Protein AF-A0AAW3FH20-F1 (afdb_monomer_lite)

Sequence (237 aa):
MANIYLQVQSYVAAYYRNRDDNNVLGVNDPVKFCSFSQEQFVLQSSLVPLSAQLQAHSRCYSASVWNTMLTGKSPITGNLLVKRDRHDWLTYSEVCTMMSTRYLPQKDNCDYLCIAIPDTVMIGNTQHRTTALFALDHTASFQLQRLLHDEFVRALLTWYQSDLEFCAEKGISRSRIEMLERFMLHYDIPVGPSKIERDSLRRLLNRWLSQSLSPSFARVSVNNTDITRLNGKEELT

Structure (mmCIF, N/CA/C/O backbone):
data_AF-A0AAW3FH20-F1
#
_entry.id   AF-A0AAW3FH20-F1
#
loop_
_atom_site.group_PDB
_atom_site.id
_atom_site.type_symbol
_atom_site.label_atom_id
_atom_site.label_alt_id
_atom_site.label_comp_id
_atom_site.label_asym_id
_atom_site.label_entity_id
_atom_site.label_seq_id
_atom_site.pdbx_PDB_ins_code
_atom_site.Cartn_x
_atom_site.Cartn_y
_atom_site.Cartn_z
_atom_site.occupancy
_atom_site.B_iso_or_equiv
_atom_site.auth_seq_id
_atom_site.auth_comp_id
_atom_site.auth_asym_id
_atom_site.auth_atom_id
_atom_site.pdbx_PDB_model_num
ATOM 1 N N . MET A 1 1 ? 0.300 -11.909 -14.565 1.00 61.88 1 MET A N 1
ATOM 2 C CA . MET A 1 1 ? -0.151 -10.509 -14.431 1.00 61.88 1 MET A CA 1
ATOM 3 C C . MET A 1 1 ? 1.031 -9.677 -13.980 1.00 61.88 1 MET A C 1
ATOM 5 O O . MET A 1 1 ? 1.844 -10.181 -13.211 1.00 61.88 1 MET A O 1
ATOM 9 N N . ALA A 1 2 ? 1.171 -8.467 -14.512 1.00 88.75 2 ALA A N 1
ATOM 10 C CA . ALA A 1 2 ? 2.155 -7.512 -14.017 1.00 88.75 2 ALA A CA 1
ATOM 11 C C . ALA A 1 2 ? 1.619 -6.833 -12.745 1.00 88.75 2 ALA A C 1
ATOM 13 O O . ALA A 1 2 ? 0.405 -6.773 -12.544 1.00 88.75 2 ALA A O 1
ATOM 14 N N . ASN A 1 3 ? 2.528 -6.326 -11.912 1.00 97.19 3 ASN A N 1
ATOM 15 C CA . ASN A 1 3 ? 2.201 -5.632 -10.669 1.00 97.19 3 ASN A CA 1
ATOM 16 C C . ASN A 1 3 ? 2.915 -4.277 -10.612 1.00 97.19 3 ASN A C 1
ATOM 18 O O . ASN A 1 3 ? 3.962 -4.085 -11.242 1.00 97.19 3 ASN A O 1
ATOM 22 N N . ILE A 1 4 ? 2.368 -3.378 -9.800 1.00 98.06 4 ILE A N 1
ATOM 23 C CA . ILE A 1 4 ? 3.036 -2.160 -9.339 1.00 98.06 4 ILE A CA 1
ATOM 24 C C . ILE A 1 4 ? 3.188 -2.195 -7.818 1.00 98.06 4 ILE A C 1
ATOM 26 O O . ILE A 1 4 ? 2.455 -2.897 -7.124 1.00 98.06 4 ILE A O 1
ATOM 30 N N . TYR A 1 5 ? 4.129 -1.411 -7.311 1.00 98.31 5 TYR A N 1
ATOM 31 C CA . TYR A 1 5 ? 4.460 -1.297 -5.898 1.00 98.31 5 TYR A CA 1
ATOM 32 C C . TYR A 1 5 ? 4.320 0.167 -5.503 1.00 98.31 5 TYR A C 1
ATOM 34 O O . TYR A 1 5 ? 5.157 1.005 -5.849 1.00 98.31 5 TYR A O 1
ATOM 42 N N . LEU A 1 6 ? 3.210 0.488 -4.845 1.00 98.31 6 LEU A N 1
ATOM 43 C CA . LEU A 1 6 ? 2.843 1.855 -4.491 1.00 98.31 6 LEU A CA 1
ATOM 44 C C . LEU A 1 6 ? 3.221 2.141 -3.040 1.00 98.31 6 LE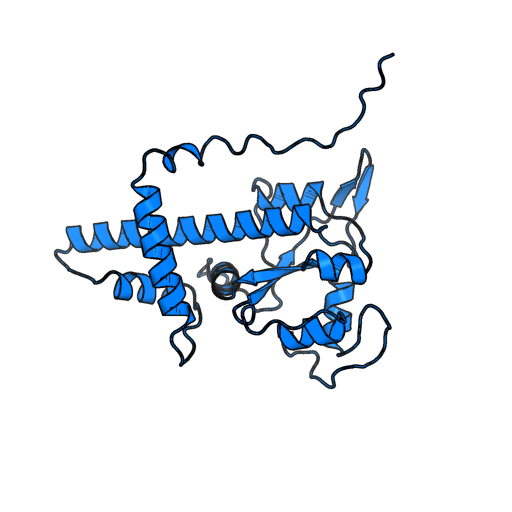U A C 1
ATOM 46 O O . LEU A 1 6 ? 2.789 1.416 -2.148 1.00 98.31 6 LEU A O 1
ATOM 50 N N . GLN A 1 7 ? 3.978 3.211 -2.794 1.00 97.31 7 GLN A N 1
ATOM 51 C CA . GLN A 1 7 ? 4.219 3.667 -1.426 1.00 97.31 7 GLN A CA 1
ATOM 52 C C . GLN A 1 7 ? 2.917 4.191 -0.807 1.00 97.31 7 GLN A C 1
ATOM 54 O O . GLN A 1 7 ? 2.284 5.080 -1.372 1.00 97.31 7 GLN A O 1
ATOM 59 N N . VAL A 1 8 ? 2.548 3.688 0.365 1.00 96.19 8 VAL A N 1
ATOM 60 C CA . VAL A 1 8 ? 1.397 4.126 1.172 1.00 96.19 8 VAL A CA 1
ATOM 61 C C . VAL A 1 8 ? 1.800 4.176 2.648 1.00 96.19 8 VAL A C 1
ATOM 63 O O . VAL A 1 8 ? 2.904 3.774 3.011 1.00 96.19 8 VAL A O 1
ATOM 66 N N . GLN A 1 9 ? 0.940 4.685 3.530 1.00 93.31 9 GLN A N 1
ATOM 67 C CA . GLN A 1 9 ? 1.182 4.571 4.971 1.00 93.31 9 GLN A CA 1
ATOM 68 C C . GLN A 1 9 ? 1.137 3.099 5.406 1.00 93.31 9 GLN A C 1
ATOM 70 O O . GLN A 1 9 ? 0.339 2.323 4.880 1.00 93.31 9 GLN A O 1
ATOM 75 N N . SER A 1 10 ? 1.965 2.726 6.383 1.00 92.88 10 SER A N 1
ATOM 76 C CA . SER A 1 10 ? 2.079 1.347 6.890 1.00 92.88 10 SER A CA 1
ATOM 77 C C . SER A 1 10 ? 0.727 0.745 7.287 1.00 92.88 10 SER A C 1
ATOM 79 O O . SER A 1 10 ? 0.388 -0.348 6.840 1.00 92.88 10 SER A O 1
ATOM 81 N N . TYR A 1 11 ? -0.098 1.490 8.027 1.00 93.69 11 TYR A N 1
ATOM 82 C CA . TYR A 1 11 ? -1.445 1.051 8.401 1.00 93.69 11 TYR A CA 1
ATOM 83 C C . TYR A 1 11 ? -2.397 0.859 7.212 1.00 93.69 11 TYR A C 1
ATOM 85 O O . TYR A 1 11 ? -3.272 -0.001 7.275 1.00 93.69 11 TYR A O 1
ATOM 93 N N . VAL A 1 12 ? -2.233 1.618 6.121 1.00 95.88 12 VAL A N 1
ATOM 94 C CA . VAL A 1 12 ? -3.025 1.421 4.896 1.00 95.88 12 VAL A CA 1
ATOM 95 C C . VAL A 1 12 ? -2.583 0.131 4.217 1.00 95.88 12 VAL A C 1
ATOM 97 O O . VAL A 1 12 ? -3.427 -0.675 3.842 1.00 95.88 12 VAL A O 1
ATOM 100 N N . ALA A 1 13 ? -1.272 -0.104 4.099 1.00 95.81 13 ALA A N 1
ATOM 101 C CA . ALA A 1 13 ? -0.759 -1.348 3.531 1.00 95.81 13 ALA A CA 1
ATOM 102 C C . ALA A 1 13 ? -1.236 -2.575 4.325 1.00 95.81 13 ALA A C 1
ATOM 104 O O . ALA A 1 13 ? -1.735 -3.523 3.726 1.00 95.81 13 ALA A O 1
ATOM 105 N N . ALA A 1 14 ? -1.136 -2.533 5.658 1.00 94.94 14 ALA A N 1
ATOM 106 C CA . ALA A 1 14 ? -1.614 -3.598 6.538 1.00 94.94 14 ALA A CA 1
ATOM 107 C C . ALA A 1 14 ? -3.124 -3.832 6.384 1.00 94.94 14 ALA A C 1
ATOM 109 O O . ALA A 1 14 ? -3.544 -4.962 6.152 1.00 94.94 14 ALA A O 1
ATOM 110 N N . TYR A 1 15 ? -3.931 -2.765 6.391 1.00 97.00 15 TYR A N 1
ATOM 111 C CA . TYR A 1 15 ? -5.369 -2.873 6.151 1.00 97.00 15 TYR A CA 1
ATOM 112 C C . TYR A 1 15 ? -5.682 -3.587 4.832 1.00 97.00 15 TYR A C 1
ATOM 114 O O . TYR A 1 15 ? -6.427 -4.558 4.827 1.00 97.00 15 TYR A O 1
ATOM 122 N N . TYR A 1 16 ? -5.082 -3.178 3.711 1.00 97.38 16 TYR A N 1
ATOM 123 C CA . TYR A 1 16 ? -5.372 -3.807 2.417 1.00 97.38 16 TYR A CA 1
ATOM 124 C C . TYR A 1 16 ? -4.906 -5.261 2.306 1.00 97.38 16 TYR A C 1
ATOM 126 O O . TYR A 1 16 ? -5.494 -6.012 1.527 1.00 97.38 16 TYR A O 1
ATOM 134 N N . ARG A 1 17 ? -3.880 -5.660 3.066 1.00 96.25 17 ARG A N 1
ATOM 135 C CA . ARG A 1 17 ? -3.423 -7.054 3.131 1.00 96.25 17 ARG A CA 1
ATOM 136 C C . ARG A 1 17 ? -4.357 -7.938 3.954 1.00 96.25 17 ARG A C 1
ATOM 138 O O . ARG A 1 17 ? -4.539 -9.098 3.605 1.00 96.25 17 ARG A O 1
ATOM 145 N N . ASN A 1 18 ? -4.973 -7.379 4.993 1.00 96.19 18 ASN A N 1
ATOM 146 C CA . ASN A 1 18 ? -5.775 -8.123 5.966 1.00 96.19 18 ASN A CA 1
ATOM 147 C C . ASN A 1 18 ? -7.282 -7.837 5.884 1.00 96.19 18 ASN A C 1
ATOM 149 O O . ASN A 1 18 ? -8.030 -8.296 6.735 1.00 96.19 18 ASN A O 1
ATOM 153 N N . ARG A 1 19 ? -7.758 -7.058 4.902 1.00 93.69 19 ARG A N 1
ATOM 154 C CA . ARG A 1 19 ? -9.176 -6.650 4.836 1.00 93.69 19 ARG A CA 1
ATOM 155 C C . ARG A 1 19 ? -10.162 -7.774 4.520 1.00 93.69 19 ARG A C 1
ATOM 157 O O . ARG A 1 19 ? -11.361 -7.578 4.688 1.00 93.69 19 ARG A O 1
ATOM 164 N N . ASP A 1 20 ? -9.676 -8.879 3.965 1.00 92.06 20 ASP A N 1
ATOM 165 C CA . ASP A 1 20 ? -10.473 -10.063 3.658 1.00 92.06 20 ASP A CA 1
ATOM 166 C C . ASP A 1 20 ? -10.013 -11.202 4.566 1.00 92.06 20 ASP A C 1
ATOM 168 O O . ASP A 1 20 ? -8.963 -11.803 4.331 1.00 92.06 20 ASP A O 1
ATOM 172 N N . ASP A 1 21 ? -10.812 -11.499 5.591 1.00 87.06 21 ASP A N 1
ATOM 173 C CA . ASP A 1 21 ? -10.528 -12.547 6.578 1.00 87.06 21 ASP A CA 1
ATOM 174 C C . ASP A 1 21 ? -10.317 -13.929 5.934 1.00 87.06 21 ASP A C 1
ATOM 176 O O . ASP A 1 21 ? -9.616 -14.777 6.486 1.00 87.06 21 ASP A O 1
ATOM 180 N N . ASN A 1 22 ? -10.904 -14.171 4.755 1.00 90.75 22 ASN A N 1
ATOM 181 C CA . ASN A 1 22 ? -10.779 -15.446 4.048 1.00 90.75 22 ASN A CA 1
ATOM 182 C C . ASN A 1 22 ? -9.566 -15.495 3.112 1.00 90.75 22 ASN A C 1
ATOM 184 O O . ASN A 1 22 ? -9.248 -16.557 2.575 1.00 90.75 22 ASN A O 1
ATOM 188 N N . ASN A 1 23 ? -8.914 -14.356 2.877 1.00 91.88 23 ASN A N 1
ATOM 189 C CA . ASN A 1 23 ? -7.834 -14.226 1.912 1.00 91.88 23 ASN A CA 1
ATOM 190 C C . ASN A 1 23 ? -6.833 -13.147 2.346 1.00 91.88 23 ASN A C 1
ATOM 192 O O . ASN A 1 23 ? -6.684 -12.105 1.701 1.00 91.88 23 ASN A O 1
ATOM 196 N N . VAL A 1 24 ? -6.133 -13.427 3.445 1.00 93.69 24 VAL A N 1
ATOM 197 C CA . VAL A 1 24 ? -5.015 -12.605 3.911 1.00 93.69 24 VAL A CA 1
ATOM 198 C C . VAL A 1 24 ? -3.879 -12.654 2.891 1.00 93.69 24 VAL A C 1
ATOM 200 O O . VAL A 1 24 ? -3.410 -13.726 2.506 1.00 93.69 24 VAL A O 1
ATOM 203 N N . LEU A 1 25 ? -3.429 -11.479 2.461 1.00 95.62 25 LEU A N 1
ATOM 204 C CA . LEU A 1 25 ? -2.385 -11.315 1.458 1.00 95.62 25 LEU A CA 1
ATOM 205 C C . LEU A 1 25 ? -1.014 -11.172 2.126 1.00 95.62 25 LEU A C 1
ATOM 207 O O . LEU A 1 25 ? -0.811 -10.324 2.997 1.00 95.62 25 LEU A O 1
ATOM 211 N N . GLY A 1 26 ? -0.032 -11.943 1.662 1.00 93.56 26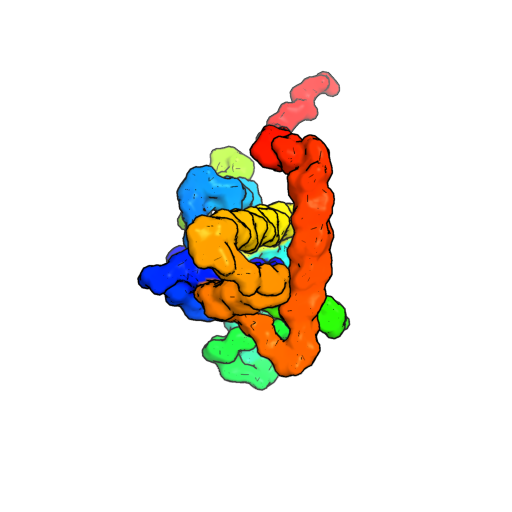 GLY A N 1
ATOM 212 C CA . GLY A 1 26 ? 1.368 -11.705 1.985 1.00 93.56 26 GLY A CA 1
ATOM 213 C C . GLY A 1 26 ? 1.889 -10.408 1.358 1.00 93.56 26 GLY A C 1
ATOM 214 O O . GLY A 1 26 ? 1.278 -9.812 0.473 1.00 93.56 26 GLY A O 1
ATOM 215 N N . VAL A 1 27 ? 3.084 -9.972 1.768 1.00 91.94 27 VAL A N 1
ATOM 216 C CA . VAL A 1 27 ? 3.696 -8.725 1.259 1.00 91.94 27 VAL A CA 1
ATOM 217 C C . VAL A 1 27 ? 3.900 -8.713 -0.263 1.00 91.94 27 VAL A C 1
ATOM 219 O O . VAL A 1 27 ? 3.839 -7.656 -0.886 1.00 91.94 27 VAL A O 1
ATOM 222 N N . ASN A 1 28 ? 4.093 -9.888 -0.870 1.00 92.12 28 ASN A N 1
ATOM 223 C CA . ASN A 1 28 ? 4.260 -10.053 -2.314 1.00 92.12 28 ASN A CA 1
ATOM 224 C C . ASN A 1 28 ? 2.937 -10.288 -3.060 1.00 92.12 28 ASN A C 1
ATOM 226 O O . ASN A 1 28 ? 2.914 -10.178 -4.291 1.00 92.12 28 ASN A O 1
ATOM 230 N N . ASP A 1 29 ? 1.857 -10.615 -2.349 1.00 95.38 29 ASP A N 1
ATOM 231 C CA . ASP A 1 29 ? 0.586 -10.960 -2.971 1.00 95.38 29 ASP A CA 1
ATOM 232 C C . ASP A 1 29 ? -0.132 -9.688 -3.433 1.00 95.38 29 ASP A C 1
ATOM 234 O O . ASP A 1 29 ? -0.263 -8.725 -2.672 1.00 95.38 29 ASP A O 1
ATOM 238 N N . PRO A 1 30 ? -0.572 -9.631 -4.701 1.00 96.50 30 PRO A N 1
ATOM 239 C CA . PRO A 1 30 ? -1.105 -8.402 -5.246 1.00 96.50 30 PRO A CA 1
ATOM 240 C C . PRO A 1 30 ? -2.545 -8.168 -4.793 1.00 96.50 30 PRO A C 1
ATOM 242 O O . PRO A 1 30 ? -3.428 -9.004 -5.006 1.00 96.50 30 PRO A O 1
ATOM 245 N N . VAL A 1 31 ? -2.808 -6.964 -4.292 1.00 96.69 31 VAL A N 1
ATOM 246 C CA . VAL A 1 31 ? -4.166 -6.451 -4.134 1.00 96.69 31 VAL A CA 1
ATOM 247 C C . VAL A 1 31 ? -4.804 -6.324 -5.511 1.00 96.69 31 VAL A C 1
ATOM 249 O O . VAL A 1 31 ? -4.239 -5.726 -6.430 1.00 96.69 31 VAL A O 1
ATOM 252 N N . LYS A 1 32 ? -6.002 -6.892 -5.646 1.00 95.31 32 LYS A N 1
ATOM 253 C CA . LYS A 1 32 ? -6.832 -6.792 -6.845 1.00 95.31 32 LYS A CA 1
ATOM 254 C C . LYS A 1 32 ? -8.034 -5.913 -6.544 1.00 95.31 32 LYS A C 1
ATOM 256 O O . LYS A 1 32 ? -8.725 -6.118 -5.544 1.00 95.31 32 LYS A O 1
ATOM 261 N N . PHE A 1 33 ? -8.284 -4.949 -7.417 1.00 94.75 33 PHE A N 1
ATOM 262 C CA . PHE A 1 33 ? -9.461 -4.098 -7.330 1.00 94.75 33 PHE A CA 1
ATOM 263 C C . PHE A 1 33 ? -10.589 -4.637 -8.206 1.00 94.75 33 PHE A C 1
ATOM 265 O O . PHE A 1 33 ? -10.362 -5.322 -9.205 1.00 94.75 33 PHE A O 1
ATOM 272 N N . CYS A 1 34 ? -11.822 -4.347 -7.796 1.00 92.44 34 CYS A N 1
ATOM 273 C CA . CYS A 1 34 ? -13.006 -4.680 -8.576 1.00 92.44 34 CYS A CA 1
ATOM 274 C C . CYS A 1 34 ? -12.988 -3.908 -9.900 1.00 92.44 34 CYS A C 1
ATOM 276 O O . CYS A 1 34 ? -12.629 -2.734 -9.927 1.00 92.44 34 CYS A O 1
ATOM 278 N N . SER A 1 35 ? -13.447 -4.533 -10.987 1.00 91.25 35 SER A N 1
ATOM 279 C CA . SER A 1 35 ? -13.468 -3.923 -12.322 1.00 91.25 35 SER A CA 1
ATOM 280 C C . SER A 1 35 ? -14.231 -2.593 -12.406 1.00 91.25 35 SER A C 1
ATOM 282 O O . SER A 1 35 ? -13.994 -1.815 -13.323 1.00 91.25 35 SER A O 1
ATOM 284 N N . PHE A 1 36 ? -15.131 -2.337 -11.454 1.00 91.62 36 PHE A N 1
ATOM 285 C CA . PHE A 1 36 ? -15.989 -1.153 -11.396 1.00 91.62 36 PHE A CA 1
ATOM 286 C C . PHE A 1 36 ? -15.570 -0.146 -10.313 1.00 91.62 36 PHE A C 1
ATOM 288 O O . PHE A 1 36 ? -16.320 0.784 -10.022 1.00 91.62 36 PHE A O 1
ATOM 295 N N . SER A 1 37 ? -14.409 -0.335 -9.679 1.00 93.75 37 SER A N 1
ATOM 296 C CA . SER A 1 37 ? -13.935 0.557 -8.621 1.00 93.75 37 SER A CA 1
ATOM 297 C C . SER A 1 37 ? -13.167 1.762 -9.177 1.00 93.75 37 SER A C 1
ATOM 299 O O . SER A 1 37 ? -12.669 1.750 -10.307 1.00 93.75 37 SER A O 1
ATOM 301 N N . GLN A 1 38 ? -13.055 2.824 -8.375 1.00 95.06 38 GLN A N 1
ATOM 302 C CA . GLN A 1 38 ? -12.317 4.029 -8.769 1.00 95.06 38 GLN A CA 1
ATOM 303 C C . GLN A 1 38 ? -10.815 3.751 -8.908 1.00 95.06 38 GLN A C 1
ATOM 305 O O . GLN A 1 38 ? -10.165 4.292 -9.797 1.00 95.06 38 GLN A O 1
ATOM 310 N N . GLU A 1 39 ? -10.269 2.866 -8.075 1.00 96.44 39 GLU A N 1
ATOM 311 C CA . GLU A 1 39 ? -8.881 2.412 -8.152 1.00 96.44 39 GLU A CA 1
ATOM 312 C C . GLU A 1 39 ? -8.615 1.730 -9.491 1.00 96.44 39 GLU A C 1
ATOM 314 O O . GLU A 1 39 ? -7.632 2.040 -10.163 1.00 96.44 39 GLU A O 1
ATOM 319 N N . GLN A 1 40 ? -9.524 0.848 -9.918 1.00 94.69 40 GLN A N 1
ATOM 320 C CA . GLN A 1 40 ? -9.404 0.186 -11.207 1.00 94.69 40 GLN A CA 1
ATOM 321 C C . GLN A 1 40 ? -9.472 1.181 -12.366 1.00 94.69 40 GLN A C 1
ATOM 323 O O . GLN A 1 40 ? -8.712 1.040 -13.325 1.00 94.69 40 GLN A O 1
ATOM 328 N N . PHE A 1 41 ? -10.343 2.188 -12.279 1.00 93.19 41 PHE A N 1
ATOM 329 C CA . PHE A 1 41 ? -10.413 3.242 -13.285 1.00 93.19 41 PHE A CA 1
ATOM 330 C C . PHE A 1 41 ? -9.068 3.974 -13.421 1.00 93.19 41 PHE A C 1
ATOM 332 O O . PHE A 1 41 ? -8.551 4.075 -14.532 1.00 93.19 41 PHE A O 1
ATOM 339 N N . VAL A 1 42 ? -8.456 4.390 -12.302 1.00 95.19 42 VAL A N 1
ATOM 340 C CA . VAL A 1 42 ? -7.125 5.031 -12.297 1.00 95.19 42 VAL A CA 1
ATOM 341 C C . VAL A 1 42 ? -6.070 4.121 -12.933 1.00 95.19 42 VAL A C 1
ATOM 343 O O . VAL A 1 42 ? -5.278 4.568 -13.763 1.00 95.19 42 VAL A O 1
ATOM 346 N N . LEU A 1 43 ? -6.070 2.828 -12.594 1.00 95.38 43 LEU A N 1
ATOM 347 C CA . LEU A 1 43 ? -5.143 1.866 -13.193 1.00 95.38 43 LEU A CA 1
ATOM 348 C C . LEU A 1 43 ? -5.350 1.737 -14.710 1.00 95.38 43 LEU A C 1
ATOM 350 O O . LEU A 1 43 ? -4.381 1.700 -15.463 1.00 95.38 43 LEU A O 1
ATOM 354 N N . GLN A 1 44 ? -6.593 1.692 -15.184 1.00 92.31 44 GLN A N 1
ATOM 355 C CA . GLN A 1 44 ? -6.886 1.543 -16.611 1.00 92.31 44 GLN A CA 1
ATOM 356 C C . GLN A 1 44 ? -6.521 2.773 -17.448 1.00 92.31 44 GLN A C 1
ATOM 358 O O . GLN A 1 44 ? -6.155 2.609 -18.614 1.00 92.31 44 GLN A O 1
ATOM 363 N N . SER A 1 45 ? -6.627 3.977 -16.878 1.00 90.19 45 SER A N 1
ATOM 364 C CA . SER A 1 45 ? -6.430 5.236 -17.605 1.00 90.19 45 SER A CA 1
ATOM 365 C C . SER A 1 45 ? -5.016 5.805 -17.537 1.00 90.19 45 SER A C 1
ATOM 367 O O . SER A 1 45 ? -4.688 6.685 -18.329 1.00 90.19 45 SER A O 1
ATOM 369 N N . SER A 1 46 ? -4.199 5.378 -16.571 1.00 92.75 46 SER A N 1
ATOM 370 C CA . SER A 1 46 ? -2.996 6.141 -16.197 1.00 92.75 46 SER A CA 1
ATOM 371 C C . SER A 1 46 ? -1.709 5.325 -16.100 1.00 92.75 46 SER A C 1
ATOM 373 O O . SER A 1 46 ? -0.659 5.871 -15.763 1.00 92.75 46 SER A O 1
ATOM 375 N N . LEU A 1 47 ? -1.755 4.025 -16.399 1.00 95.50 47 LEU A N 1
ATOM 376 C CA . LEU A 1 47 ? -0.548 3.205 -16.465 1.00 95.50 47 LEU A CA 1
ATOM 377 C C . LEU A 1 47 ? 0.211 3.452 -17.766 1.00 95.50 47 LEU A C 1
ATOM 379 O O . LEU A 1 47 ? -0.312 3.254 -18.863 1.00 95.50 47 LEU A O 1
ATOM 383 N N . VAL A 1 48 ? 1.489 3.788 -17.628 1.00 94.94 48 VAL A N 1
ATOM 384 C CA . VAL A 1 48 ? 2.402 4.012 -18.750 1.00 94.94 48 VAL A CA 1
ATOM 385 C C . VAL A 1 48 ? 3.782 3.418 -18.442 1.00 94.94 48 VAL A C 1
ATOM 387 O O . VAL A 1 48 ? 4.148 3.267 -17.272 1.00 94.94 48 VAL A O 1
ATOM 390 N N . PRO A 1 49 ? 4.583 3.052 -19.456 1.00 94.44 49 PRO A N 1
ATOM 391 C CA . PRO A 1 49 ? 5.989 2.724 -19.246 1.00 94.44 49 PRO A CA 1
ATOM 392 C C . PRO A 1 49 ? 6.748 3.959 -18.745 1.00 94.44 49 PRO A C 1
ATOM 394 O O . PRO A 1 49 ? 6.740 4.998 -19.402 1.00 94.44 49 PRO A O 1
ATOM 397 N N . LEU A 1 50 ? 7.426 3.846 -17.601 1.00 93.38 50 LEU A N 1
ATOM 398 C CA . LEU A 1 50 ? 8.185 4.950 -17.001 1.00 93.38 50 LEU A CA 1
ATOM 399 C C . LEU A 1 50 ? 9.648 4.571 -16.786 1.00 93.38 50 LEU A C 1
ATOM 401 O O . LEU A 1 50 ? 9.960 3.428 -16.455 1.00 93.38 50 LEU A O 1
ATOM 405 N N . SER A 1 51 ? 10.549 5.549 -16.888 1.00 94.75 51 SER A N 1
ATOM 406 C CA . SER A 1 51 ? 11.935 5.372 -16.448 1.00 94.75 51 SER A CA 1
ATOM 407 C C . SER A 1 51 ? 12.016 5.239 -14.924 1.00 94.75 51 SER A C 1
ATOM 409 O O . SER A 1 51 ? 11.149 5.727 -14.195 1.00 94.75 51 SER A O 1
ATOM 411 N N . ALA A 1 52 ? 13.085 4.617 -14.420 1.00 94.06 52 ALA A N 1
ATOM 412 C CA . ALA A 1 52 ? 13.306 4.472 -12.981 1.00 94.06 52 ALA A CA 1
ATOM 413 C C . ALA A 1 52 ? 13.301 5.830 -12.250 1.00 94.06 52 ALA A C 1
ATOM 415 O O . ALA A 1 52 ? 12.738 5.951 -11.166 1.00 94.06 52 ALA A O 1
ATOM 416 N N . GLN A 1 53 ? 13.862 6.877 -12.859 1.00 93.44 53 GLN A N 1
ATOM 417 C CA . GLN A 1 53 ? 13.901 8.224 -12.286 1.00 93.44 53 GLN A CA 1
ATOM 418 C C . GLN A 1 53 ? 12.495 8.812 -12.103 1.00 93.44 53 GLN A C 1
ATOM 420 O O . GLN A 1 53 ? 12.203 9.393 -11.058 1.00 93.44 53 GLN A O 1
ATOM 425 N N . LEU A 1 54 ? 11.607 8.633 -13.087 1.00 94.31 54 LEU A N 1
ATOM 426 C CA . LEU A 1 54 ? 10.221 9.100 -12.988 1.00 94.31 54 LEU A CA 1
ATOM 427 C C . LEU A 1 54 ? 9.431 8.297 -11.946 1.00 94.31 54 LEU A C 1
ATOM 429 O O . LEU A 1 54 ? 8.670 8.882 -11.178 1.00 94.31 54 LEU A O 1
ATOM 433 N N . GLN A 1 55 ? 9.674 6.986 -11.855 1.00 96.00 55 GLN A N 1
ATOM 434 C CA . GLN A 1 55 ? 9.069 6.122 -10.832 1.00 96.00 55 GLN A CA 1
ATOM 435 C C . GLN A 1 55 ? 9.497 6.515 -9.406 1.00 96.00 55 GLN A C 1
ATOM 437 O O . GLN A 1 55 ? 8.686 6.491 -8.481 1.00 96.00 55 GLN A O 1
ATOM 442 N N . ALA A 1 56 ? 10.750 6.952 -9.216 1.00 92.88 56 ALA A N 1
ATOM 443 C CA . ALA A 1 56 ? 11.220 7.486 -7.933 1.00 92.88 56 ALA A CA 1
ATOM 444 C C . ALA A 1 56 ? 10.423 8.724 -7.497 1.00 92.88 56 ALA A C 1
ATOM 446 O O . ALA A 1 56 ? 10.102 8.886 -6.319 1.00 92.88 56 ALA A O 1
ATOM 447 N N . HIS A 1 57 ? 10.092 9.594 -8.455 1.00 90.44 57 HIS A N 1
ATOM 448 C CA . HIS A 1 57 ? 9.295 10.784 -8.192 1.00 90.44 57 HIS A CA 1
ATOM 449 C C . HIS A 1 57 ? 7.837 10.426 -7.880 1.00 90.44 57 HIS A C 1
ATOM 451 O O . HIS A 1 57 ? 7.284 10.944 -6.911 1.00 90.44 57 HIS A O 1
ATOM 457 N N . SER A 1 58 ? 7.236 9.502 -8.640 1.00 90.06 58 SER A N 1
ATOM 458 C CA . SER A 1 58 ? 5.850 9.067 -8.427 1.00 90.06 58 SER A CA 1
ATOM 459 C C . SER A 1 58 ? 5.661 8.165 -7.207 1.00 90.06 58 SER A C 1
ATOM 461 O O . SER A 1 58 ? 4.527 7.979 -6.764 1.00 90.06 58 SER A O 1
ATOM 463 N N . ARG A 1 59 ? 6.745 7.615 -6.640 1.00 94.81 59 ARG A N 1
ATOM 464 C CA . ARG A 1 59 ? 6.717 6.630 -5.539 1.00 94.81 59 ARG A CA 1
ATOM 465 C C . ARG A 1 59 ? 5.851 5.411 -5.872 1.00 94.81 59 ARG A C 1
ATOM 467 O O . ARG A 1 59 ? 5.237 4.802 -4.992 1.00 94.81 59 ARG A O 1
ATOM 474 N N . CYS A 1 60 ? 5.795 5.087 -7.157 1.00 97.69 60 CYS A N 1
ATOM 475 C CA . CYS A 1 60 ? 5.100 3.944 -7.709 1.00 97.69 60 CYS A CA 1
ATOM 476 C C . CYS A 1 60 ? 6.069 3.217 -8.633 1.00 97.69 60 CYS A C 1
ATOM 478 O O . CYS A 1 60 ? 6.503 3.760 -9.650 1.00 97.69 60 CYS A O 1
ATOM 480 N N . TYR A 1 61 ? 6.424 1.993 -8.260 1.00 98.06 61 TYR A N 1
ATOM 481 C CA . TYR A 1 61 ? 7.431 1.216 -8.964 1.00 98.06 61 TYR A CA 1
ATOM 482 C C . TYR A 1 61 ? 6.778 0.097 -9.760 1.00 98.06 61 TYR A C 1
ATOM 484 O O . TYR A 1 61 ? 5.934 -0.638 -9.262 1.00 98.06 61 TYR A O 1
ATOM 492 N N . SER A 1 62 ? 7.203 -0.053 -11.002 1.00 98.00 62 SER A N 1
ATOM 493 C CA . SER A 1 62 ? 6.898 -1.211 -11.836 1.00 98.00 62 SER A CA 1
ATOM 494 C C . SER A 1 62 ? 7.551 -2.479 -11.272 1.00 98.00 62 SER A C 1
ATOM 496 O O . SER A 1 62 ? 8.588 -2.409 -10.602 1.00 98.00 62 SER A O 1
ATOM 498 N N . ALA A 1 63 ? 7.006 -3.654 -11.592 1.00 97.12 63 ALA A N 1
ATOM 499 C CA . ALA A 1 63 ? 7.597 -4.929 -11.181 1.00 97.12 63 ALA A CA 1
ATOM 500 C C . ALA A 1 63 ? 9.056 -5.108 -11.621 1.00 97.12 63 ALA A C 1
ATOM 502 O O . ALA A 1 63 ? 9.857 -5.660 -10.873 1.00 97.12 63 ALA A O 1
ATOM 503 N N . SER A 1 64 ? 9.440 -4.601 -12.794 1.00 96.69 64 SER A N 1
ATOM 504 C CA . SER A 1 64 ? 10.833 -4.653 -13.244 1.00 96.69 64 SER A CA 1
ATOM 505 C C . SER A 1 64 ? 11.766 -3.854 -12.327 1.00 96.69 64 SER A C 1
ATOM 507 O O . SER A 1 64 ? 12.842 -4.330 -11.956 1.00 96.69 64 SER A O 1
ATOM 509 N N . VAL A 1 65 ? 11.359 -2.640 -11.945 1.00 97.25 65 VAL A N 1
ATOM 510 C CA . VAL A 1 65 ? 12.146 -1.760 -11.068 1.00 97.25 65 VAL A CA 1
ATOM 511 C C . VAL A 1 65 ? 12.207 -2.335 -9.656 1.00 97.25 65 VAL A C 1
ATOM 513 O O . VAL A 1 65 ? 13.291 -2.421 -9.081 1.00 97.25 65 VAL A O 1
ATOM 516 N N . TRP A 1 66 ? 11.077 -2.818 -9.138 1.00 97.50 66 TRP A N 1
ATOM 517 C CA . TRP A 1 66 ? 11.006 -3.458 -7.828 1.00 97.50 66 TRP A CA 1
ATOM 518 C C . TRP A 1 66 ? 11.897 -4.699 -7.729 1.00 97.50 66 TRP A C 1
ATOM 520 O O . TRP A 1 66 ? 12.727 -4.797 -6.830 1.00 97.50 66 TRP A O 1
ATOM 530 N N . ASN A 1 67 ? 11.815 -5.604 -8.707 1.00 96.25 67 ASN A N 1
ATOM 531 C CA . ASN A 1 67 ? 12.644 -6.809 -8.738 1.00 96.25 67 ASN A CA 1
ATOM 532 C C . ASN A 1 67 ? 14.139 -6.491 -8.862 1.00 96.25 67 ASN A C 1
ATOM 534 O O . ASN A 1 67 ? 14.968 -7.195 -8.290 1.00 96.25 67 ASN A O 1
ATOM 538 N N . THR A 1 68 ? 14.499 -5.411 -9.562 1.00 97.00 68 THR A N 1
ATOM 539 C CA . THR A 1 68 ? 15.891 -4.938 -9.595 1.00 97.00 68 THR A CA 1
ATOM 540 C C . THR A 1 68 ? 16.352 -4.510 -8.201 1.00 97.00 68 THR A C 1
ATOM 542 O O . THR A 1 68 ? 17.419 -4.934 -7.750 1.00 97.00 68 THR A O 1
ATOM 545 N N . MET A 1 69 ? 15.523 -3.745 -7.485 1.00 97.38 69 MET A N 1
ATOM 546 C CA . MET A 1 69 ? 15.809 -3.318 -6.114 1.00 97.38 69 MET A CA 1
ATOM 547 C C . MET A 1 69 ? 15.881 -4.488 -5.125 1.00 97.38 69 MET A C 1
ATOM 549 O O . MET A 1 69 ? 16.745 -4.488 -4.254 1.00 97.38 69 MET A O 1
ATOM 553 N N . LEU A 1 70 ? 15.062 -5.534 -5.280 1.00 96.31 70 LEU A N 1
ATOM 554 C CA . LEU A 1 70 ? 15.157 -6.741 -4.444 1.00 96.31 70 LEU A CA 1
ATOM 555 C C . LEU A 1 70 ? 16.532 -7.420 -4.547 1.00 96.31 70 LEU A C 1
ATOM 557 O O . LEU A 1 70 ? 16.998 -8.025 -3.590 1.00 96.31 70 LEU A O 1
ATOM 561 N N . THR A 1 71 ? 17.242 -7.263 -5.669 1.00 96.19 71 THR A N 1
ATOM 562 C CA . THR A 1 71 ? 18.629 -7.752 -5.807 1.00 96.19 71 THR A CA 1
ATOM 563 C C . THR A 1 71 ? 19.687 -6.816 -5.211 1.00 96.19 71 THR A C 1
ATOM 565 O O . THR A 1 71 ? 20.881 -7.082 -5.343 1.00 96.19 71 THR A O 1
ATOM 568 N N . GLY A 1 72 ? 19.269 -5.712 -4.584 1.00 96.50 72 GLY A N 1
ATOM 569 C CA . GLY A 1 72 ? 20.154 -4.706 -3.999 1.00 96.50 72 GLY A CA 1
ATOM 570 C C . GLY A 1 72 ? 20.764 -3.730 -5.007 1.00 96.50 72 GLY A C 1
ATOM 571 O O . GLY A 1 72 ? 21.704 -2.999 -4.677 1.00 96.50 72 GLY A O 1
ATOM 572 N N . LYS A 1 73 ? 20.275 -3.733 -6.253 1.00 97.31 73 LYS A N 1
ATOM 573 C CA . LYS A 1 73 ? 20.799 -2.911 -7.347 1.00 97.31 73 LYS A CA 1
ATOM 574 C C . LYS A 1 73 ? 20.003 -1.625 -7.519 1.00 97.31 73 LYS A C 1
ATOM 576 O O . LYS A 1 73 ? 18.785 -1.612 -7.364 1.00 97.31 73 LYS A O 1
ATOM 581 N N . SER A 1 74 ? 20.684 -0.560 -7.934 1.00 96.69 74 SER A N 1
ATOM 582 C CA . SER A 1 74 ? 20.023 0.653 -8.407 1.00 96.69 74 SER A CA 1
ATOM 583 C C . SER A 1 74 ? 19.339 0.397 -9.752 1.00 96.69 74 SER A C 1
ATOM 585 O O . SER A 1 74 ? 20.023 0.043 -10.713 1.00 96.69 74 SER A O 1
ATOM 587 N N . PRO A 1 75 ? 18.031 0.655 -9.887 1.00 95.81 75 PRO A N 1
ATOM 588 C CA . PRO A 1 75 ? 17.346 0.576 -11.178 1.00 95.81 75 PRO A CA 1
ATOM 589 C C . PRO A 1 75 ? 17.755 1.689 -12.156 1.00 95.81 75 PRO A C 1
ATOM 591 O O . PRO A 1 75 ? 17.422 1.621 -13.334 1.00 95.81 75 PRO A O 1
ATOM 594 N N . ILE A 1 76 ? 18.458 2.719 -11.671 1.00 94.38 76 ILE A N 1
ATOM 595 C CA . ILE A 1 76 ? 18.929 3.858 -12.470 1.00 94.38 76 ILE A CA 1
ATOM 596 C C . ILE A 1 76 ? 20.300 3.568 -13.086 1.00 94.38 76 ILE A C 1
ATOM 598 O O . ILE A 1 76 ? 20.507 3.823 -14.268 1.00 94.38 76 ILE A O 1
ATOM 602 N N . THR A 1 77 ? 21.240 3.058 -12.284 1.00 93.56 77 THR A N 1
ATOM 603 C CA . THR A 1 77 ? 22.632 2.836 -12.721 1.00 93.56 77 THR A CA 1
ATOM 604 C C . THR A 1 77 ? 22.964 1.371 -12.994 1.00 93.56 77 THR A C 1
ATOM 606 O O . THR A 1 77 ? 23.976 1.088 -13.622 1.00 93.56 77 THR A O 1
ATOM 609 N N . GLY A 1 78 ? 22.153 0.427 -12.508 1.00 92.75 78 GLY A N 1
ATOM 610 C CA . GLY A 1 78 ? 22.422 -1.015 -12.558 1.00 92.75 78 GLY A CA 1
ATOM 611 C C . GLY A 1 78 ? 23.430 -1.513 -11.513 1.00 92.75 78 GLY A C 1
ATOM 612 O O . GLY A 1 78 ? 23.602 -2.724 -11.357 1.00 92.75 78 GLY A O 1
ATOM 613 N N . ASN A 1 79 ? 24.071 -0.605 -10.770 1.00 95.19 79 ASN A N 1
ATOM 614 C CA . ASN A 1 79 ? 25.105 -0.940 -9.795 1.00 95.19 79 ASN A CA 1
ATOM 615 C C . ASN A 1 79 ? 24.517 -1.598 -8.545 1.00 95.19 79 ASN A C 1
ATOM 617 O O . ASN A 1 79 ? 23.451 -1.204 -8.071 1.00 95.19 79 ASN A O 1
ATOM 621 N N . LEU A 1 80 ? 25.243 -2.564 -7.979 1.00 95.62 80 LEU A N 1
ATOM 622 C CA . LEU A 1 80 ? 24.927 -3.137 -6.672 1.00 95.62 80 LEU A CA 1
ATOM 623 C C . LEU A 1 80 ? 25.259 -2.111 -5.579 1.00 95.62 80 LEU A C 1
ATOM 625 O O . LEU A 1 80 ? 26.411 -1.701 -5.459 1.00 95.62 80 LEU A O 1
ATOM 629 N N . LEU A 1 81 ? 24.256 -1.699 -4.802 1.00 95.25 81 LEU A N 1
ATOM 630 C CA . LEU A 1 81 ? 24.396 -0.690 -3.745 1.00 95.25 81 LEU A CA 1
ATOM 631 C C . LEU A 1 81 ? 24.218 -1.272 -2.342 1.00 95.25 81 LEU A C 1
ATOM 633 O O . LEU A 1 81 ? 24.849 -0.801 -1.401 1.00 95.25 81 LEU A O 1
ATOM 637 N N . VAL A 1 82 ? 23.371 -2.292 -2.198 1.00 92.50 82 VAL A N 1
ATOM 638 C CA . VAL A 1 82 ? 23.057 -2.919 -0.909 1.00 92.50 82 VAL A CA 1
ATOM 639 C C . VAL A 1 82 ? 23.198 -4.429 -1.053 1.00 92.50 82 VAL A C 1
ATOM 641 O O . VAL A 1 82 ? 22.639 -5.021 -1.970 1.00 92.50 82 VAL A O 1
ATOM 644 N N . LYS A 1 83 ? 23.933 -5.083 -0.151 1.00 92.88 83 LYS A N 1
ATOM 645 C CA . LYS A 1 83 ? 23.929 -6.548 -0.064 1.00 92.88 83 LYS A CA 1
ATOM 646 C C . LYS A 1 83 ? 22.740 -6.967 0.799 1.00 92.88 83 LYS A C 1
ATOM 648 O O . LYS A 1 83 ? 22.720 -6.642 1.980 1.00 92.88 83 LYS A O 1
ATOM 653 N N . ARG A 1 84 ? 21.776 -7.675 0.213 1.00 93.75 84 ARG A N 1
ATOM 654 C CA . ARG A 1 84 ? 20.534 -8.092 0.880 1.00 93.75 84 ARG A CA 1
ATOM 655 C C . ARG A 1 84 ? 20.082 -9.476 0.427 1.00 93.75 84 ARG A C 1
ATOM 657 O O . ARG A 1 84 ? 20.521 -9.942 -0.627 1.00 93.75 84 ARG A O 1
ATOM 664 N N . ASP A 1 85 ? 19.192 -10.097 1.195 1.00 92.44 85 ASP A N 1
ATOM 665 C CA . ASP A 1 85 ? 18.388 -11.201 0.681 1.00 92.44 85 ASP A CA 1
ATOM 666 C C . ASP A 1 85 ? 17.310 -10.640 -0.264 1.00 92.44 85 ASP A C 1
ATOM 668 O O . ASP A 1 85 ? 16.694 -9.601 -0.008 1.00 92.44 85 ASP A O 1
ATOM 672 N N . ARG A 1 86 ? 17.101 -11.327 -1.387 1.00 90.62 86 ARG A N 1
ATOM 673 C CA . ARG A 1 86 ? 16.081 -10.980 -2.383 1.00 90.62 86 ARG A CA 1
ATOM 674 C C . ARG A 1 86 ? 14.666 -11.346 -1.944 1.00 90.62 86 ARG A C 1
ATOM 676 O O . ARG A 1 86 ? 13.717 -10.917 -2.592 1.00 90.62 86 ARG A O 1
ATOM 683 N N . HIS A 1 87 ? 14.536 -12.188 -0.920 1.00 91.69 87 HIS A N 1
ATOM 684 C CA . HIS A 1 87 ? 13.244 -12.593 -0.368 1.00 91.69 87 HIS A CA 1
ATOM 685 C C . HIS A 1 87 ? 12.761 -11.626 0.722 1.00 91.69 87 HIS A C 1
ATOM 687 O O . HIS A 1 87 ? 11.565 -11.592 1.010 1.00 91.69 87 HIS A O 1
ATOM 693 N N . ASP A 1 88 ? 13.662 -10.805 1.272 1.00 93.25 88 ASP A N 1
ATOM 694 C CA . ASP A 1 88 ? 13.312 -9.768 2.236 1.00 93.25 88 ASP A CA 1
ATOM 695 C C . ASP A 1 88 ? 12.589 -8.613 1.548 1.00 93.25 88 ASP A C 1
ATOM 697 O O . ASP A 1 88 ? 12.998 -8.143 0.480 1.00 93.25 88 ASP A O 1
ATOM 701 N N . TRP A 1 89 ? 11.549 -8.097 2.201 1.00 94.75 89 TRP A N 1
ATOM 702 C CA . TRP A 1 89 ? 10.803 -6.941 1.716 1.00 94.75 89 TRP A CA 1
ATOM 703 C C . TRP A 1 89 ? 11.650 -5.660 1.739 1.00 94.75 89 TRP A C 1
ATOM 705 O O . TRP A 1 89 ? 12.519 -5.485 2.597 1.00 94.75 89 TRP A O 1
ATOM 715 N N . LEU A 1 90 ? 11.434 -4.758 0.778 1.00 95.19 90 LEU A N 1
ATOM 716 C CA . LEU A 1 90 ? 12.188 -3.504 0.707 1.00 95.19 90 LEU A CA 1
ATOM 717 C C . LEU A 1 90 ? 11.702 -2.522 1.775 1.00 95.19 90 LEU A C 1
ATOM 719 O O . LEU A 1 90 ? 10.521 -2.181 1.827 1.00 95.19 90 LEU A O 1
ATOM 723 N N . THR A 1 91 ? 12.627 -1.991 2.569 1.00 93.88 91 THR A N 1
ATOM 724 C CA . THR A 1 91 ? 12.335 -0.892 3.497 1.00 93.88 91 THR A CA 1
ATOM 725 C C . THR A 1 91 ? 12.397 0.468 2.796 1.00 93.88 91 THR A C 1
ATOM 727 O O . THR A 1 91 ? 12.990 0.626 1.724 1.00 93.88 91 THR A O 1
ATOM 730 N N . TYR A 1 92 ? 11.800 1.499 3.404 1.00 94.06 92 TYR A N 1
ATOM 731 C CA . TYR A 1 92 ? 11.836 2.859 2.859 1.00 94.06 92 TYR A CA 1
ATOM 732 C C . TYR A 1 92 ? 13.264 3.396 2.674 1.00 94.06 92 TYR A C 1
ATOM 734 O O . TYR A 1 92 ? 13.570 3.975 1.631 1.00 94.06 92 TYR A O 1
ATOM 742 N N . SER A 1 93 ? 14.148 3.166 3.649 1.00 94.31 93 SER A N 1
ATOM 743 C CA . SER A 1 93 ? 15.547 3.598 3.580 1.00 94.31 93 SER A CA 1
ATOM 744 C C . SER A 1 93 ? 16.287 2.943 2.413 1.00 94.31 93 SER A C 1
ATOM 746 O O . SER A 1 93 ? 16.960 3.635 1.651 1.00 94.31 93 SER A O 1
ATOM 748 N N . GLU A 1 94 ? 16.098 1.639 2.210 1.00 95.25 94 GLU A N 1
ATOM 749 C CA . GLU A 1 94 ? 16.720 0.890 1.116 1.00 95.25 94 GLU A CA 1
ATOM 750 C C . GLU A 1 94 ? 16.237 1.362 -0.255 1.00 95.25 94 GLU A C 1
ATOM 752 O O . GLU A 1 94 ? 17.051 1.556 -1.161 1.00 95.25 94 GLU A O 1
ATOM 757 N N . VAL A 1 95 ? 14.932 1.610 -0.408 1.00 96.25 95 VAL A N 1
ATOM 758 C CA . VAL A 1 95 ? 14.386 2.189 -1.644 1.00 96.25 95 VAL A CA 1
ATOM 759 C C . VAL A 1 95 ? 14.976 3.576 -1.891 1.00 96.25 95 VAL A C 1
ATOM 761 O O . VAL A 1 95 ? 15.387 3.868 -3.016 1.00 96.25 95 VAL A O 1
ATOM 764 N N . CYS A 1 96 ? 15.095 4.421 -0.860 1.00 95.19 96 CYS A N 1
ATOM 765 C CA . CYS A 1 96 ? 15.743 5.723 -1.000 1.00 95.19 96 CYS A CA 1
ATOM 766 C C . CYS A 1 96 ? 17.186 5.598 -1.499 1.00 95.19 96 CYS A C 1
ATOM 768 O O . CYS A 1 96 ? 17.555 6.275 -2.461 1.00 95.19 96 CYS A O 1
ATOM 770 N N . THR A 1 97 ? 17.972 4.692 -0.913 1.00 95.50 97 THR A N 1
ATOM 771 C CA . THR A 1 97 ? 19.346 4.413 -1.346 1.00 95.50 97 THR A CA 1
ATOM 772 C C . THR A 1 97 ? 19.396 3.951 -2.804 1.00 95.50 97 THR A C 1
ATOM 774 O O . THR A 1 97 ? 20.147 4.512 -3.602 1.00 95.50 97 THR A O 1
ATOM 777 N N . MET A 1 98 ? 18.573 2.972 -3.191 1.00 95.94 98 MET A N 1
ATOM 778 C CA . MET A 1 98 ? 18.623 2.376 -4.533 1.00 95.94 98 MET A CA 1
ATOM 779 C C . MET A 1 98 ? 18.118 3.301 -5.641 1.00 95.94 98 MET A C 1
ATOM 781 O O . MET A 1 98 ? 18.660 3.295 -6.751 1.00 95.94 98 MET A O 1
ATOM 785 N N . MET A 1 99 ? 17.136 4.144 -5.324 1.00 95.38 99 MET A N 1
ATOM 786 C CA . MET A 1 99 ? 16.609 5.161 -6.234 1.00 95.38 99 MET A CA 1
ATOM 787 C C . MET A 1 99 ? 17.399 6.475 -6.186 1.00 95.38 99 MET A C 1
ATOM 789 O O . MET A 1 99 ? 17.039 7.418 -6.884 1.00 95.38 99 MET A O 1
ATOM 793 N N . SER A 1 100 ? 18.462 6.555 -5.372 1.00 92.62 100 SER A N 1
ATOM 794 C CA . SER A 1 100 ? 19.249 7.781 -5.161 1.00 92.62 100 SER A CA 1
ATOM 795 C C . SER A 1 100 ? 18.382 8.983 -4.759 1.00 92.62 100 SER A C 1
ATOM 797 O O . SER A 1 100 ? 18.605 10.111 -5.194 1.00 92.62 100 SER A O 1
ATOM 799 N N . THR A 1 101 ? 17.370 8.737 -3.922 1.00 92.44 101 THR A N 1
ATOM 800 C CA . THR A 1 101 ? 16.498 9.778 -3.368 1.00 92.44 101 THR A CA 1
ATOM 801 C C . THR A 1 101 ? 16.849 10.072 -1.916 1.00 92.44 101 THR A C 1
ATOM 803 O O . THR A 1 101 ? 17.431 9.257 -1.199 1.00 92.44 101 THR A O 1
ATOM 806 N N . ARG A 1 102 ? 16.500 11.278 -1.460 1.00 92.19 102 ARG A N 1
ATOM 807 C CA . ARG A 1 102 ? 16.761 11.702 -0.085 1.00 92.19 102 ARG A CA 1
ATOM 808 C C . ARG A 1 102 ? 15.899 10.904 0.893 1.00 92.19 102 ARG A C 1
ATOM 810 O O . ARG A 1 102 ? 14.676 11.023 0.878 1.00 92.19 102 ARG A O 1
ATOM 817 N N . TYR A 1 103 ? 16.557 10.197 1.804 1.00 92.81 103 TYR A N 1
ATOM 818 C CA . TYR A 1 103 ? 15.913 9.591 2.962 1.00 92.81 103 TYR A CA 1
ATOM 819 C C . TYR A 1 103 ? 15.400 10.664 3.938 1.00 92.81 103 TYR A C 1
ATOM 821 O O . TYR A 1 103 ? 16.071 11.666 4.205 1.00 92.81 103 TYR A O 1
ATOM 829 N N . LEU A 1 104 ? 14.186 10.458 4.454 1.00 89.50 104 LEU A N 1
ATOM 830 C CA . LEU A 1 104 ? 13.503 11.371 5.373 1.00 89.50 104 LEU A CA 1
ATOM 831 C C . LEU A 1 104 ? 12.909 10.563 6.535 1.00 89.50 104 LEU A C 1
ATOM 833 O O . LEU A 1 104 ? 11.849 9.974 6.336 1.00 89.50 104 LEU A O 1
ATOM 837 N N . PRO A 1 105 ? 13.515 10.573 7.737 1.00 85.56 105 PRO A N 1
ATOM 838 C CA . PRO A 1 105 ? 13.067 9.745 8.864 1.00 85.56 105 PRO A CA 1
ATOM 839 C C . PRO A 1 105 ? 11.593 9.940 9.247 1.00 85.56 105 PRO A C 1
ATOM 841 O O . PRO A 1 105 ? 10.930 9.029 9.722 1.00 85.56 105 PRO A O 1
ATOM 844 N N . GLN A 1 106 ? 11.026 11.128 9.000 1.00 80.50 106 GLN A N 1
ATOM 845 C CA . GLN A 1 106 ? 9.609 11.397 9.286 1.00 80.50 106 GLN A CA 1
ATOM 846 C C . GLN A 1 106 ? 8.644 10.588 8.399 1.00 80.50 106 GLN A C 1
ATOM 848 O O . GLN A 1 106 ? 7.442 10.581 8.658 1.00 80.50 106 GLN A O 1
ATOM 853 N N . LYS A 1 107 ? 9.151 9.947 7.340 1.00 78.25 107 LYS A N 1
ATOM 854 C CA . LYS A 1 107 ? 8.393 9.097 6.415 1.00 78.25 107 LYS A CA 1
ATOM 855 C C . LYS A 1 107 ? 8.623 7.604 6.647 1.00 78.25 107 LYS A C 1
ATOM 857 O O . LYS A 1 107 ? 8.143 6.815 5.846 1.00 78.25 107 LYS A O 1
ATOM 862 N N . ASP A 1 108 ? 9.288 7.210 7.731 1.00 81.38 108 ASP A N 1
ATOM 863 C CA . ASP A 1 108 ? 9.508 5.790 8.042 1.00 81.38 108 ASP A CA 1
ATOM 864 C C . ASP A 1 108 ? 8.206 5.013 8.274 1.00 81.38 108 ASP A C 1
ATOM 866 O O . ASP A 1 108 ? 8.174 3.805 8.078 1.00 81.38 108 ASP A O 1
ATOM 870 N N . ASN A 1 109 ? 7.105 5.703 8.592 1.00 85.12 109 ASN A N 1
ATOM 871 C CA . ASN A 1 109 ? 5.767 5.112 8.701 1.00 85.12 109 ASN A CA 1
ATOM 872 C C . ASN A 1 109 ? 5.115 4.892 7.319 1.00 85.12 109 ASN A C 1
ATOM 874 O O . ASN A 1 109 ? 3.951 5.247 7.098 1.00 85.12 109 ASN A O 1
ATOM 878 N N . CYS A 1 110 ? 5.879 4.379 6.358 1.00 90.50 110 CYS A N 1
ATOM 879 C CA . CYS A 1 110 ? 5.377 3.989 5.050 1.00 90.50 110 CYS A CA 1
ATOM 880 C C . CYS A 1 110 ? 5.795 2.563 4.711 1.00 90.50 110 CYS A C 1
ATOM 882 O O . CYS A 1 110 ? 6.799 2.047 5.197 1.00 90.50 110 CYS A O 1
ATOM 884 N N . ASP A 1 111 ? 4.999 1.946 3.856 1.00 94.00 111 ASP A N 1
ATOM 885 C CA . ASP A 1 111 ? 5.243 0.628 3.296 1.00 94.00 111 ASP A CA 1
ATOM 886 C C . ASP A 1 111 ? 4.798 0.641 1.826 1.00 94.00 111 ASP A C 1
ATOM 888 O O . ASP A 1 111 ? 4.272 1.638 1.321 1.00 94.00 111 ASP A O 1
ATOM 892 N N . TYR A 1 112 ? 5.032 -0.453 1.118 1.00 96.94 112 TYR A N 1
ATOM 893 C CA . TYR A 1 112 ? 4.700 -0.618 -0.283 1.00 96.94 112 TYR A CA 1
ATOM 894 C C . TYR A 1 112 ? 3.600 -1.660 -0.442 1.00 96.94 112 TYR A C 1
ATOM 896 O O . TYR A 1 112 ? 3.670 -2.764 0.098 1.00 96.94 112 TYR A O 1
ATOM 904 N N . LEU A 1 113 ? 2.570 -1.310 -1.203 1.00 97.50 113 LEU A N 1
ATOM 905 C CA . LEU A 1 113 ? 1.483 -2.217 -1.535 1.00 97.50 113 LEU A CA 1
ATOM 906 C C . LEU A 1 113 ? 1.719 -2.805 -2.927 1.00 97.50 113 LEU A C 1
ATOM 908 O O . LEU A 1 113 ? 1.826 -2.054 -3.899 1.00 97.50 113 LEU A O 1
ATOM 912 N N . CYS A 1 114 ? 1.798 -4.135 -3.016 1.00 97.94 114 CYS A N 1
ATOM 913 C CA . CYS A 1 114 ? 1.774 -4.855 -4.286 1.00 97.94 114 CYS A CA 1
ATOM 914 C C . CYS A 1 114 ? 0.349 -4.789 -4.850 1.00 97.94 114 CYS A C 1
ATOM 916 O O . CYS A 1 114 ? -0.600 -5.198 -4.185 1.00 97.94 114 CYS A O 1
ATOM 918 N N . ILE A 1 115 ? 0.181 -4.252 -6.055 1.00 98.25 115 ILE A N 1
ATOM 919 C CA . ILE A 1 115 ? -1.124 -4.058 -6.697 1.00 98.25 115 ILE A CA 1
ATOM 920 C C . ILE A 1 115 ? -1.086 -4.706 -8.077 1.00 98.25 115 ILE A C 1
ATOM 922 O O . ILE A 1 115 ? -0.197 -4.412 -8.882 1.00 98.25 115 ILE A O 1
ATOM 926 N N . ALA A 1 116 ? -2.062 -5.567 -8.362 1.00 97.19 116 ALA A N 1
ATOM 927 C CA . ALA A 1 116 ? -2.237 -6.137 -9.692 1.00 97.19 116 ALA A CA 1
ATOM 928 C C . ALA A 1 116 ? -2.687 -5.046 -10.664 1.00 97.19 116 ALA A C 1
ATOM 930 O O . ALA A 1 116 ? -3.643 -4.320 -10.388 1.00 97.19 116 ALA A O 1
ATOM 931 N N . ILE A 1 117 ? -2.040 -4.969 -11.825 1.00 96.19 117 ILE A N 1
ATOM 932 C CA . ILE A 1 117 ? -2.480 -4.074 -12.897 1.00 96.19 117 ILE A CA 1
ATOM 933 C C . ILE A 1 117 ? -3.328 -4.821 -13.936 1.00 96.19 117 ILE A C 1
ATOM 935 O O . ILE A 1 117 ? -3.142 -6.029 -14.116 1.00 96.19 117 ILE A O 1
ATOM 939 N N . PRO A 1 118 ? -4.270 -4.140 -14.623 1.00 94.94 118 PRO A N 1
ATOM 940 C CA . PRO A 1 118 ? -5.044 -4.744 -15.706 1.00 94.94 118 PRO A CA 1
ATOM 941 C C . PRO A 1 118 ? -4.131 -5.261 -16.820 1.00 94.94 118 PRO A C 1
ATOM 943 O O . PRO A 1 118 ? -3.099 -4.658 -17.101 1.00 94.94 118 PRO A O 1
ATOM 946 N N . ASP A 1 119 ? -4.526 -6.336 -17.505 1.00 93.25 119 ASP A N 1
ATOM 947 C CA . ASP A 1 119 ? -3.735 -6.915 -18.605 1.00 93.25 119 ASP A CA 1
ATOM 948 C C . ASP A 1 119 ? -3.651 -5.996 -19.833 1.00 93.25 119 ASP A C 1
ATOM 950 O O . ASP A 1 119 ? -2.737 -6.117 -20.652 1.00 93.25 119 ASP A O 1
ATOM 954 N N . THR A 1 120 ? -4.596 -5.064 -19.964 1.00 92.69 120 THR A N 1
ATOM 955 C CA . THR A 1 120 ? -4.613 -4.064 -21.030 1.00 92.69 120 THR A CA 1
ATOM 956 C C . THR A 1 120 ? -5.044 -2.702 -20.517 1.00 92.69 120 THR A C 1
ATOM 958 O O . THR A 1 120 ? -5.928 -2.620 -19.664 1.00 92.69 120 THR A O 1
ATOM 961 N N . VAL A 1 121 ? -4.480 -1.649 -21.099 1.00 92.44 121 VAL A N 1
ATOM 962 C CA . VAL A 1 121 ? -4.814 -0.249 -20.812 1.00 92.44 121 VAL A CA 1
ATOM 963 C C . VAL A 1 121 ? -5.003 0.540 -22.095 1.00 92.44 121 VAL A C 1
ATOM 965 O O . VAL A 1 121 ? -4.522 0.134 -23.154 1.00 92.44 121 VAL A O 1
ATOM 968 N N . MET A 1 122 ? -5.702 1.665 -21.997 1.00 85.56 122 MET A N 1
ATOM 969 C CA . MET A 1 122 ? -5.881 2.591 -23.112 1.00 85.56 122 MET A CA 1
ATOM 970 C C . MET A 1 122 ? -4.856 3.715 -22.995 1.00 85.56 122 MET A C 1
ATOM 972 O O . MET A 1 122 ? -4.831 4.419 -21.990 1.00 85.56 122 MET A O 1
ATOM 976 N N . ILE A 1 123 ? -4.020 3.892 -24.018 1.00 86.00 123 ILE A N 1
ATOM 977 C CA . ILE A 1 123 ? -3.107 5.036 -24.120 1.00 86.00 123 ILE A CA 1
ATOM 978 C C . ILE A 1 123 ? -3.504 5.803 -25.377 1.00 86.00 123 ILE A C 1
ATOM 980 O O . ILE A 1 123 ? -3.356 5.310 -26.494 1.00 86.00 123 ILE A O 1
ATOM 984 N N . GLY A 1 124 ? -4.077 6.993 -25.193 1.00 82.62 124 GLY A N 1
ATOM 985 C CA . GLY A 1 124 ? -4.776 7.682 -26.276 1.00 82.62 124 GLY A CA 1
ATOM 986 C C . GLY A 1 124 ? -5.936 6.825 -26.795 1.00 82.62 124 GLY A C 1
ATOM 987 O O . GLY A 1 124 ? -6.780 6.384 -26.020 1.00 82.62 124 GLY A O 1
ATOM 988 N N . ASN A 1 125 ? -5.952 6.546 -28.100 1.00 84.88 125 ASN A N 1
ATOM 989 C CA . ASN A 1 125 ? -7.011 5.759 -28.745 1.00 84.88 125 ASN A CA 1
ATOM 990 C C . ASN A 1 125 ? -6.624 4.293 -28.997 1.00 84.88 125 ASN A C 1
ATOM 992 O O . ASN A 1 125 ? -7.360 3.574 -29.671 1.00 84.88 125 ASN A O 1
ATOM 996 N N . THR A 1 126 ? -5.474 3.842 -28.493 1.00 88.56 126 THR A N 1
ATOM 997 C CA . THR A 1 126 ? -4.964 2.489 -28.732 1.00 88.56 126 THR A CA 1
ATOM 998 C C . THR A 1 126 ? -4.932 1.670 -27.451 1.00 88.56 126 THR A C 1
ATOM 1000 O O . THR A 1 126 ? -4.543 2.149 -26.386 1.00 88.56 126 THR A O 1
ATOM 1003 N N . GLN A 1 127 ? -5.340 0.406 -27.564 1.00 91.62 127 GLN A N 1
ATOM 1004 C CA . GLN A 1 127 ? -5.242 -0.560 -26.477 1.00 91.62 127 GLN A CA 1
ATOM 1005 C C . GLN A 1 127 ? -3.834 -1.158 -26.459 1.00 91.62 127 GLN A C 1
ATOM 1007 O O . GLN A 1 127 ? -3.356 -1.691 -27.461 1.00 91.62 127 GLN A O 1
ATOM 1012 N N . HIS A 1 128 ? -3.177 -1.101 -25.307 1.00 92.75 128 HIS A N 1
ATOM 1013 C CA . HIS A 1 128 ? -1.851 -1.665 -25.092 1.00 92.75 128 HIS A CA 1
ATOM 1014 C C . HIS A 1 128 ? -1.923 -2.779 -24.062 1.00 92.75 128 HIS A C 1
ATOM 1016 O O . HIS A 1 128 ? -2.577 -2.642 -23.029 1.00 92.75 128 HIS A O 1
ATOM 1022 N N . ARG A 1 129 ? -1.209 -3.878 -24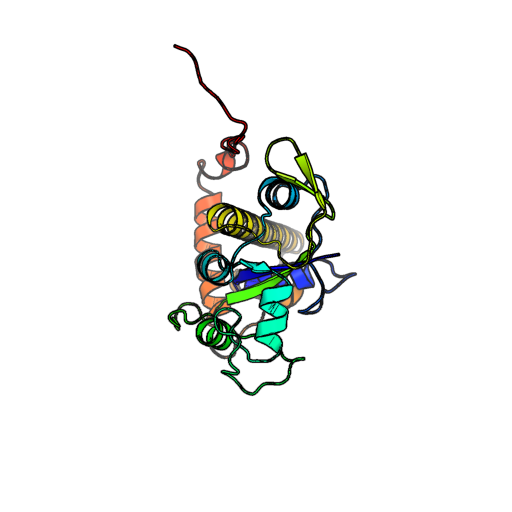.317 1.00 94.50 129 ARG A N 1
ATOM 1023 C CA . ARG A 1 129 ? -0.986 -4.911 -23.306 1.00 94.50 129 ARG A CA 1
ATOM 1024 C C . ARG A 1 129 ? -0.002 -4.385 -22.266 1.00 94.50 129 ARG A C 1
ATOM 1026 O O . ARG A 1 129 ? 1.070 -3.900 -22.629 1.00 94.50 129 ARG A O 1
ATOM 1033 N N . THR A 1 130 ? -0.355 -4.492 -20.992 1.00 95.00 130 THR A N 1
ATOM 1034 C CA . THR A 1 130 ? 0.541 -4.079 -19.914 1.00 95.00 130 THR A CA 1
ATOM 1035 C C . THR A 1 130 ? 1.699 -5.059 -19.770 1.00 95.00 130 THR A C 1
ATOM 1037 O O . THR A 1 130 ? 1.595 -6.258 -20.041 1.00 95.00 130 THR A O 1
ATOM 1040 N N . THR A 1 131 ? 2.845 -4.530 -19.354 1.00 95.44 131 THR A N 1
ATOM 1041 C CA . THR A 1 131 ? 4.065 -5.304 -19.109 1.00 95.44 131 THR A CA 1
ATOM 1042 C C . THR A 1 131 ? 4.640 -4.951 -17.741 1.00 95.44 131 THR A C 1
ATOM 1044 O O . THR A 1 131 ? 4.182 -4.021 -17.080 1.00 95.44 131 THR A O 1
ATOM 1047 N N . ALA A 1 132 ? 5.690 -5.658 -17.320 1.00 95.62 132 ALA A N 1
ATOM 1048 C CA . ALA A 1 132 ? 6.382 -5.405 -16.055 1.00 95.62 132 ALA A CA 1
ATOM 1049 C C . ALA A 1 132 ? 7.091 -4.034 -15.973 1.00 95.62 132 ALA A C 1
ATOM 1051 O O . ALA A 1 132 ? 7.693 -3.740 -14.944 1.00 95.62 132 ALA A O 1
ATOM 1052 N N . LEU A 1 133 ? 7.051 -3.226 -17.040 1.00 95.81 133 LEU A N 1
ATOM 1053 C CA . LEU A 1 133 ? 7.612 -1.871 -17.105 1.00 95.81 133 LEU A CA 1
ATOM 1054 C C . LEU A 1 133 ? 6.574 -0.776 -16.818 1.00 95.81 133 LEU A C 1
ATOM 1056 O O . LEU A 1 133 ? 6.948 0.385 -16.653 1.00 95.81 133 LEU A O 1
ATOM 1060 N N . PHE A 1 134 ? 5.285 -1.123 -16.793 1.00 96.88 134 PHE A N 1
ATOM 1061 C CA . PHE A 1 134 ? 4.214 -0.160 -16.563 1.00 96.88 134 PHE A CA 1
ATOM 1062 C C . PHE A 1 134 ? 4.176 0.244 -15.088 1.00 96.88 134 PHE A C 1
ATOM 1064 O O . PHE A 1 134 ? 4.296 -0.595 -14.195 1.00 96.88 134 PHE A O 1
ATOM 1071 N N . ALA A 1 135 ? 4.007 1.540 -14.852 1.00 97.38 135 ALA A N 1
ATOM 1072 C CA . ALA A 1 135 ? 3.828 2.146 -13.540 1.00 97.38 135 ALA A CA 1
ATOM 1073 C C . ALA A 1 135 ? 2.887 3.354 -13.656 1.00 97.38 135 ALA A C 1
ATOM 1075 O O . ALA A 1 135 ? 2.484 3.737 -14.757 1.00 97.38 135 ALA A O 1
ATOM 1076 N N . LEU A 1 136 ? 2.525 3.940 -12.516 1.00 96.75 136 LEU A N 1
ATOM 1077 C CA . LEU A 1 136 ? 1.759 5.182 -12.471 1.00 96.75 136 LEU A CA 1
ATOM 1078 C C . LEU A 1 136 ? 2.702 6.384 -12.431 1.00 96.75 136 LEU A C 1
ATOM 1080 O O . LEU A 1 136 ? 3.732 6.368 -11.742 1.00 96.75 136 LEU A O 1
ATOM 1084 N N . ASP A 1 137 ? 2.323 7.436 -13.151 1.00 94.06 137 ASP A N 1
ATOM 1085 C CA . ASP A 1 137 ? 2.953 8.744 -13.009 1.00 94.06 137 ASP A CA 1
ATOM 1086 C C . ASP A 1 137 ? 2.638 9.364 -11.636 1.00 94.06 137 ASP A C 1
ATOM 1088 O O . ASP A 1 137 ? 1.902 8.800 -10.825 1.00 94.06 137 ASP A O 1
ATOM 1092 N N . HIS A 1 138 ? 3.235 10.519 -11.342 1.00 93.56 138 HIS A N 1
ATOM 1093 C CA . HIS A 1 138 ? 3.083 11.164 -10.036 1.00 93.56 138 HIS A CA 1
ATOM 1094 C C . HIS A 1 138 ? 1.629 11.541 -9.716 1.00 93.56 138 HIS A C 1
ATOM 1096 O O . HIS A 1 138 ? 1.198 11.447 -8.568 1.00 93.56 138 HIS A O 1
ATOM 1102 N N . THR A 1 139 ? 0.868 11.989 -10.713 1.00 94.94 139 THR A N 1
ATOM 1103 C CA . THR A 1 139 ? -0.508 12.448 -10.506 1.00 94.94 139 THR A CA 1
ATOM 1104 C C . THR A 1 139 ? -1.421 11.268 -10.201 1.00 94.94 139 THR A C 1
ATOM 1106 O O . THR A 1 139 ? -2.146 11.285 -9.205 1.00 94.94 139 THR A O 1
ATOM 1109 N N . ALA A 1 140 ? -1.343 10.216 -11.013 1.00 95.88 140 ALA A N 1
ATOM 1110 C CA . ALA A 1 140 ? -2.155 9.024 -10.849 1.00 95.88 140 ALA A CA 1
ATOM 1111 C C . ALA A 1 140 ? -1.748 8.208 -9.617 1.00 95.88 140 ALA A C 1
ATOM 1113 O O . ALA A 1 140 ? -2.615 7.668 -8.929 1.00 95.88 140 ALA A O 1
ATOM 1114 N N . SER A 1 141 ? -0.452 8.153 -9.282 1.00 97.31 141 SER A N 1
ATOM 1115 C CA . SER A 1 141 ? -0.000 7.498 -8.052 1.00 97.31 141 SER A CA 1
ATOM 1116 C C . SER A 1 141 ? -0.547 8.205 -6.813 1.00 97.31 141 SER A C 1
ATOM 1118 O O . SER A 1 141 ? -1.052 7.541 -5.909 1.00 97.31 141 SER A O 1
ATOM 1120 N N . PHE A 1 142 ? -0.525 9.541 -6.789 1.00 96.50 142 PHE A N 1
ATOM 1121 C CA . PHE A 1 142 ? -1.098 10.326 -5.698 1.00 96.50 142 PHE A CA 1
ATOM 1122 C C . PHE A 1 142 ? -2.620 10.159 -5.608 1.00 96.50 142 PHE A C 1
ATOM 1124 O O . PHE A 1 142 ? -3.161 9.998 -4.514 1.00 96.50 142 PHE A O 1
ATOM 1131 N N . GLN A 1 143 ? -3.316 10.151 -6.749 1.00 96.62 143 GLN A N 1
ATOM 1132 C CA . GLN A 1 143 ? -4.755 9.896 -6.790 1.00 96.62 143 GLN A CA 1
ATOM 1133 C C . GLN A 1 143 ? -5.088 8.516 -6.215 1.00 96.62 143 GLN A C 1
ATOM 1135 O O . GLN A 1 143 ? -5.971 8.413 -5.364 1.00 96.62 143 GLN A O 1
ATOM 1140 N N . LEU A 1 144 ? -4.357 7.473 -6.621 1.00 97.94 144 LEU A N 1
ATOM 1141 C CA . LEU A 1 144 ? -4.553 6.126 -6.094 1.00 97.94 144 LEU A CA 1
ATOM 1142 C C . LEU A 1 144 ? -4.244 6.065 -4.593 1.00 97.94 144 LEU A C 1
ATOM 1144 O O . LEU A 1 144 ? -5.057 5.547 -3.838 1.00 97.94 144 LEU A O 1
ATOM 1148 N N . GLN A 1 145 ? -3.141 6.662 -4.127 1.00 97.56 145 GLN A N 1
ATOM 1149 C CA . GLN A 1 145 ? -2.836 6.767 -2.690 1.00 97.56 145 GLN A CA 1
ATOM 1150 C C . GLN A 1 145 ? -3.987 7.404 -1.904 1.00 97.56 145 GLN A C 1
ATOM 1152 O O . GLN A 1 145 ? -4.334 6.918 -0.827 1.00 97.56 145 GLN A O 1
ATOM 1157 N N . ARG A 1 146 ? -4.594 8.470 -2.444 1.00 96.50 146 ARG A N 1
ATOM 1158 C CA . ARG A 1 146 ? -5.735 9.144 -1.815 1.00 96.50 146 ARG A CA 1
ATOM 1159 C C . ARG A 1 146 ? -6.951 8.228 -1.730 1.00 96.50 146 ARG A C 1
ATOM 1161 O O . ARG A 1 146 ? -7.522 8.118 -0.655 1.00 96.50 146 ARG A O 1
ATOM 1168 N N . LEU A 1 147 ? -7.305 7.542 -2.819 1.00 97.00 147 LEU A N 1
ATOM 1169 C CA . LEU A 1 147 ? -8.421 6.587 -2.832 1.00 97.00 147 LEU A CA 1
ATOM 1170 C C . LEU A 1 147 ? -8.230 5.482 -1.788 1.00 97.00 147 LEU A C 1
ATOM 1172 O O . LEU A 1 147 ? -9.132 5.219 -0.995 1.00 97.00 147 LEU A O 1
ATOM 1176 N N . LEU A 1 148 ? -7.027 4.899 -1.726 1.00 97.81 148 LEU A N 1
ATOM 1177 C CA . LEU A 1 148 ? -6.721 3.844 -0.762 1.00 97.81 148 LEU A CA 1
ATOM 1178 C C . LEU A 1 148 ? -6.832 4.340 0.682 1.00 97.81 148 LEU A C 1
ATOM 1180 O O . LEU A 1 148 ? -7.403 3.657 1.533 1.00 97.81 148 LEU A O 1
ATOM 1184 N N . HIS A 1 149 ? -6.305 5.533 0.952 1.00 96.19 149 HIS A N 1
ATOM 1185 C CA . HIS A 1 149 ? -6.399 6.162 2.261 1.00 96.19 149 HIS A CA 1
ATOM 1186 C C . HIS A 1 149 ? -7.853 6.492 2.636 1.00 96.19 149 HIS A C 1
ATOM 1188 O O . HIS A 1 149 ? -8.268 6.219 3.759 1.00 96.19 149 HIS A O 1
ATOM 1194 N N . ASP A 1 150 ? -8.640 7.052 1.719 1.00 94.62 150 ASP A N 1
ATOM 1195 C CA . ASP A 1 150 ? -10.032 7.432 1.979 1.00 94.62 150 ASP A CA 1
ATOM 1196 C C . ASP A 1 150 ? -10.907 6.208 2.287 1.00 94.62 150 ASP A C 1
ATOM 1198 O O . ASP A 1 150 ? -11.750 6.263 3.184 1.00 94.62 150 ASP A O 1
ATOM 1202 N N . GLU A 1 151 ? -10.671 5.084 1.607 1.00 95.25 151 GLU A N 1
ATOM 1203 C CA . GLU A 1 151 ? -11.351 3.821 1.905 1.00 95.25 151 GLU A CA 1
ATOM 1204 C C . GLU A 1 151 ? -10.954 3.259 3.276 1.00 95.25 151 GLU A C 1
ATOM 1206 O O . GLU A 1 151 ? -11.822 2.857 4.048 1.00 95.25 151 GLU A O 1
ATOM 1211 N N . PHE A 1 152 ? -9.666 3.311 3.637 1.00 96.19 152 PHE A N 1
ATOM 1212 C CA . PHE A 1 152 ? -9.219 2.959 4.988 1.00 96.19 152 PHE A CA 1
ATOM 1213 C C . PHE A 1 152 ? -9.931 3.804 6.057 1.00 96.19 152 PHE A C 1
ATOM 1215 O O . PHE A 1 152 ? -10.429 3.273 7.051 1.00 96.19 152 PHE A O 1
ATOM 1222 N N . VAL A 1 153 ? -10.012 5.124 5.848 1.00 94.81 153 VAL A N 1
ATOM 1223 C CA . VAL A 1 153 ? -10.707 6.036 6.769 1.00 94.81 153 VAL A CA 1
ATOM 1224 C C . VAL A 1 153 ? -12.182 5.669 6.876 1.00 94.81 153 VAL A C 1
ATOM 1226 O O . VAL A 1 153 ? -12.713 5.616 7.986 1.00 94.81 153 VAL A O 1
ATOM 1229 N N . ARG A 1 154 ? -12.843 5.390 5.747 1.00 93.06 154 ARG A N 1
ATOM 1230 C CA . ARG A 1 154 ? -14.245 4.962 5.722 1.00 93.06 154 ARG A CA 1
ATOM 1231 C C . ARG A 1 154 ? -14.438 3.682 6.532 1.00 93.06 154 ARG A C 1
ATOM 1233 O O . ARG A 1 154 ? -15.288 3.671 7.415 1.00 93.06 154 ARG A O 1
ATOM 1240 N N . ALA A 1 155 ? -13.616 2.660 6.302 1.00 94.88 155 ALA A N 1
ATOM 1241 C CA . ALA A 1 155 ? -13.682 1.396 7.030 1.00 94.88 155 ALA A CA 1
ATOM 1242 C C . ALA A 1 155 ? -13.491 1.584 8.544 1.00 94.88 155 ALA A C 1
ATOM 1244 O O . ALA A 1 155 ? -14.258 1.036 9.335 1.00 94.88 155 ALA A O 1
ATOM 1245 N N . LEU A 1 156 ? -12.524 2.410 8.957 1.00 94.81 156 LEU A N 1
ATOM 1246 C CA . LEU A 1 156 ? -12.290 2.716 10.369 1.00 94.81 156 LEU A CA 1
ATOM 1247 C C . LEU A 1 156 ? -13.476 3.447 11.014 1.00 94.81 156 LEU A C 1
ATOM 1249 O O . LEU A 1 156 ? -13.868 3.115 12.132 1.00 94.81 156 LEU A O 1
ATOM 1253 N N . LEU A 1 157 ? -14.047 4.444 10.334 1.00 92.50 157 LEU A N 1
ATOM 1254 C CA . LEU A 1 157 ? -15.196 5.190 10.851 1.00 92.50 157 LEU A CA 1
ATOM 1255 C C . LEU A 1 157 ? -16.449 4.312 10.934 1.00 92.50 157 LEU A C 1
ATOM 1257 O O . LEU A 1 157 ? -17.164 4.378 11.933 1.00 92.50 157 LEU A O 1
ATOM 1261 N N . THR A 1 158 ? -16.690 3.467 9.929 1.00 91.62 158 THR A N 1
ATOM 1262 C CA . THR A 1 158 ? -17.787 2.493 9.943 1.00 91.62 158 THR A CA 1
ATOM 1263 C C . THR A 1 158 ? -17.621 1.503 11.089 1.00 91.62 158 THR A C 1
ATOM 1265 O O . THR A 1 158 ? -18.556 1.328 11.863 1.00 91.62 158 THR A O 1
ATOM 1268 N N . TRP A 1 159 ? -16.427 0.929 11.270 1.00 93.31 159 TRP A N 1
ATOM 1269 C CA . TRP A 1 159 ? -16.136 0.044 12.400 1.00 93.31 159 TRP A CA 1
ATOM 1270 C C . TRP A 1 159 ? -16.412 0.720 13.741 1.00 93.31 159 TRP A C 1
ATOM 1272 O O . TRP A 1 159 ? -17.065 0.155 14.614 1.00 93.31 159 TRP A O 1
ATOM 1282 N N . TYR A 1 160 ? -15.924 1.950 13.902 1.00 90.56 160 TYR A N 1
ATOM 1283 C CA . TYR A 1 160 ? -16.109 2.719 15.124 1.00 90.56 160 TYR A CA 1
ATOM 1284 C C . TYR A 1 160 ? -17.595 2.975 15.423 1.00 90.56 160 TYR A C 1
ATOM 1286 O O . TYR A 1 160 ? -18.026 2.834 16.567 1.00 90.56 160 TYR A O 1
ATOM 1294 N N . GLN A 1 161 ? -18.389 3.306 14.401 1.00 90.06 161 GLN A N 1
ATOM 1295 C CA . GLN A 1 161 ? -19.832 3.495 14.536 1.00 90.06 161 GLN A CA 1
ATOM 1296 C C . GLN A 1 161 ? -20.549 2.187 14.905 1.00 90.06 161 GLN A C 1
ATOM 1298 O O . GLN A 1 161 ? -21.359 2.176 15.830 1.00 90.06 161 GLN A O 1
ATOM 1303 N N . SER A 1 162 ? -20.210 1.076 14.247 1.00 89.94 162 SER A N 1
ATOM 1304 C CA . SER A 1 162 ? -20.783 -0.236 14.562 1.00 89.94 162 SER A CA 1
ATOM 1305 C C . SER A 1 162 ? -20.436 -0.703 15.979 1.00 89.94 162 SER A C 1
ATOM 1307 O O . SER A 1 162 ? -21.290 -1.263 16.665 1.00 89.94 162 SER A O 1
ATOM 1309 N N . ASP A 1 163 ? -19.216 -0.444 16.461 1.00 90.62 163 ASP A N 1
ATOM 1310 C CA . ASP A 1 163 ? -18.832 -0.816 17.828 1.00 90.62 163 ASP A CA 1
ATOM 1311 C C . ASP A 1 163 ? -19.564 0.039 18.878 1.00 90.62 163 ASP A C 1
ATOM 1313 O O . 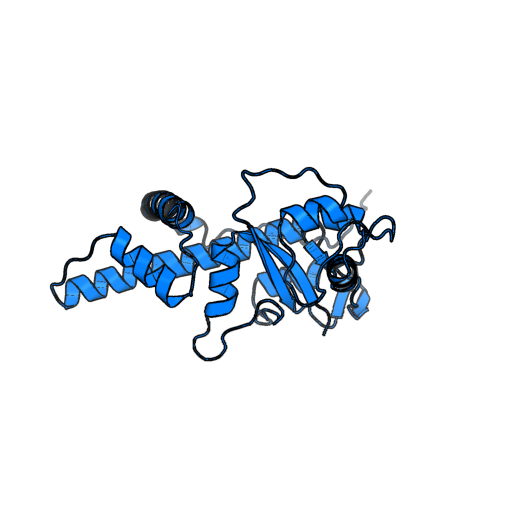ASP A 1 163 ? -19.942 -0.477 19.930 1.00 90.62 163 ASP A O 1
ATOM 1317 N N . LEU A 1 164 ? -19.840 1.319 18.586 1.00 89.25 164 LEU A N 1
ATOM 1318 C CA . LEU A 1 164 ? -20.683 2.170 19.436 1.00 89.25 164 LEU A CA 1
ATOM 1319 C C . LEU A 1 164 ? -22.119 1.645 19.539 1.00 89.25 164 LEU A C 1
ATOM 1321 O O . LEU A 1 164 ? -22.670 1.597 20.639 1.00 89.25 164 LEU A O 1
ATOM 1325 N N . GLU A 1 165 ? -22.714 1.251 18.415 1.00 90.81 165 GLU A N 1
ATOM 1326 C CA . GLU A 1 165 ? -24.065 0.683 18.369 1.00 90.81 165 GLU A CA 1
ATOM 1327 C C . GLU A 1 165 ? -24.140 -0.631 19.154 1.00 90.81 165 GLU A C 1
ATOM 1329 O O . GLU A 1 165 ? -25.021 -0.797 19.999 1.00 90.81 165 GLU A O 1
ATOM 1334 N N . PHE A 1 166 ? -23.154 -1.515 18.973 1.00 90.19 166 PHE A N 1
ATOM 1335 C CA . PHE A 1 166 ? -23.033 -2.751 19.746 1.00 90.19 166 PHE A CA 1
ATOM 1336 C C . PHE A 1 166 ? -22.905 -2.483 21.254 1.00 90.19 166 PHE A C 1
ATOM 1338 O O . PHE A 1 166 ? -23.572 -3.121 22.072 1.00 90.19 166 PHE A O 1
ATOM 1345 N N . CYS A 1 167 ? -22.052 -1.532 21.639 1.00 87.75 167 CYS A N 1
ATOM 1346 C CA . CYS A 1 167 ? -21.875 -1.119 23.028 1.00 87.75 167 CYS A CA 1
ATOM 1347 C C . CYS A 1 167 ? -23.185 -0.611 23.643 1.00 87.75 167 CYS A C 1
ATOM 1349 O O . CYS A 1 167 ? -23.539 -1.026 24.748 1.00 87.75 167 CYS A O 1
ATOM 1351 N N . ALA A 1 168 ? -23.925 0.230 22.916 1.00 88.50 168 ALA A N 1
ATOM 1352 C CA . ALA A 1 168 ? -25.217 0.743 23.355 1.00 88.50 168 ALA A CA 1
ATOM 1353 C C . ALA A 1 168 ? -26.251 -0.381 23.532 1.00 88.50 168 ALA A C 1
ATOM 1355 O O . ALA A 1 168 ? -26.928 -0.426 24.558 1.00 88.50 168 ALA A O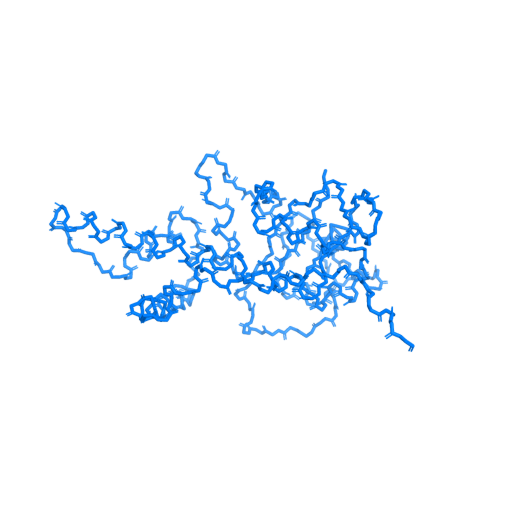 1
ATOM 1356 N N . GLU A 1 169 ? -26.329 -1.321 22.585 1.00 93.62 169 GLU A N 1
ATOM 1357 C CA . GLU A 1 169 ? -27.260 -2.455 22.640 1.00 93.62 169 GLU A CA 1
ATOM 1358 C C . GLU A 1 169 ? -26.972 -3.388 23.827 1.00 93.62 169 GLU A C 1
ATOM 1360 O O . GLU A 1 169 ? -27.889 -3.877 24.485 1.00 93.62 169 GLU A O 1
ATOM 1365 N N . LYS A 1 170 ? -25.691 -3.636 24.126 1.00 93.31 170 LYS A N 1
ATOM 1366 C CA . LYS A 1 170 ? -25.276 -4.541 25.210 1.00 93.31 170 LYS A CA 1
ATOM 1367 C C . LYS A 1 170 ? -25.092 -3.852 26.563 1.00 93.31 170 LYS A C 1
ATOM 1369 O O . LYS A 1 170 ? -24.766 -4.532 27.534 1.00 93.31 170 LYS A O 1
ATOM 1374 N N . GLY A 1 171 ? -25.274 -2.532 26.646 1.00 91.06 171 GLY A N 1
ATOM 1375 C CA . GLY A 1 171 ? -25.020 -1.759 27.866 1.00 91.06 171 GLY A CA 1
ATOM 1376 C C . GLY A 1 171 ? -23.548 -1.772 28.300 1.00 91.06 171 GLY A C 1
ATOM 1377 O O . GLY A 1 171 ? -23.249 -1.659 29.487 1.00 91.06 171 GLY A O 1
ATOM 1378 N N . ILE A 1 172 ? -22.624 -1.945 27.351 1.00 92.44 172 ILE A N 1
ATOM 1379 C CA . ILE A 1 172 ? -21.177 -1.984 27.591 1.00 92.44 172 ILE A CA 1
ATOM 1380 C C . ILE A 1 172 ? -20.593 -0.615 27.242 1.00 92.44 172 ILE A C 1
ATOM 1382 O O . ILE A 1 172 ? -20.939 -0.027 26.224 1.00 92.44 172 ILE A O 1
ATOM 1386 N N . SER A 1 173 ? -19.655 -0.124 28.049 1.00 86.62 173 SER A N 1
ATOM 1387 C CA . SER A 1 173 ? -18.878 1.075 27.728 1.00 86.62 173 SER A CA 1
ATOM 1388 C C . SER A 1 173 ? -17.468 0.685 27.301 1.00 86.62 173 SER A C 1
ATOM 1390 O O . SER A 1 173 ? -16.798 -0.063 28.012 1.00 86.62 173 SER A O 1
ATOM 1392 N N . ARG A 1 174 ? -17.017 1.200 26.154 1.00 86.25 174 ARG A N 1
ATOM 1393 C CA . ARG A 1 174 ? -15.635 1.063 25.679 1.00 86.25 174 ARG A CA 1
ATOM 1394 C C . ARG A 1 174 ? -15.033 2.424 25.404 1.00 86.25 174 ARG A C 1
ATOM 1396 O O . ARG A 1 174 ? -15.700 3.353 24.946 1.00 86.25 174 ARG A O 1
ATOM 1403 N N . SER A 1 175 ? -13.740 2.538 25.673 1.00 87.56 175 SER A N 1
ATOM 1404 C CA . SER A 1 175 ? -13.006 3.760 25.356 1.00 87.56 175 SER A CA 1
ATOM 1405 C C . SER A 1 175 ? -12.722 3.852 23.852 1.00 87.56 175 SER A C 1
ATOM 1407 O O . SER A 1 175 ? -12.562 2.841 23.173 1.00 87.56 175 SER A O 1
ATOM 1409 N N . ARG A 1 176 ? -12.568 5.069 23.313 1.00 85.50 176 ARG A N 1
ATOM 1410 C CA . ARG A 1 176 ? -12.215 5.245 21.887 1.00 85.50 176 ARG A CA 1
ATOM 1411 C C . ARG A 1 176 ? -10.902 4.563 21.508 1.00 85.50 176 ARG A C 1
ATOM 1413 O O . ARG A 1 176 ? -10.747 4.109 20.381 1.00 85.50 176 ARG A O 1
ATOM 1420 N N . ILE A 1 177 ? -9.941 4.554 22.434 1.00 88.75 177 ILE A N 1
ATOM 1421 C CA . ILE A 1 177 ? -8.638 3.931 22.202 1.00 88.75 177 ILE A CA 1
ATOM 1422 C C . ILE A 1 177 ? -8.765 2.412 22.130 1.00 88.75 177 ILE A C 1
ATOM 1424 O O . ILE A 1 177 ? -8.163 1.816 21.252 1.00 88.75 177 ILE A O 1
ATOM 1428 N N . GLU A 1 178 ? -9.611 1.812 22.964 1.00 90.00 178 GLU A N 1
ATOM 1429 C CA . GLU A 1 178 ? -9.910 0.381 22.911 1.00 90.00 178 GLU A CA 1
ATOM 1430 C C . GLU A 1 178 ? -10.592 -0.000 21.591 1.00 90.00 178 GLU A C 1
ATOM 1432 O O . GLU A 1 178 ? -10.199 -0.974 20.957 1.00 90.00 178 GLU A O 1
ATOM 1437 N N . MET A 1 179 ? -11.559 0.796 21.121 1.00 91.38 179 MET A N 1
ATOM 1438 C CA . MET A 1 179 ? -12.207 0.572 19.819 1.00 91.38 179 MET A CA 1
ATOM 1439 C C . MET A 1 179 ? -11.201 0.621 18.661 1.00 91.38 179 MET A C 1
ATOM 1441 O O . MET A 1 179 ? -11.231 -0.230 17.772 1.00 91.38 179 MET A O 1
ATOM 1445 N N . LEU A 1 180 ? -10.283 1.595 18.692 1.00 93.00 180 LEU A N 1
ATOM 1446 C CA . LEU A 1 180 ? -9.201 1.707 17.714 1.00 93.00 180 LEU A CA 1
ATOM 1447 C C . LEU A 1 180 ? -8.238 0.517 17.798 1.00 93.00 180 LEU A C 1
ATOM 1449 O O . LEU A 1 180 ? -7.891 -0.048 16.769 1.00 93.00 180 LEU A O 1
ATOM 1453 N N . GLU A 1 181 ? -7.812 0.123 18.998 1.00 92.38 181 GLU A N 1
ATOM 1454 C CA . GLU A 1 181 ? -6.910 -1.017 19.193 1.00 92.38 181 GLU A CA 1
ATOM 1455 C C . GLU A 1 181 ? -7.553 -2.327 18.710 1.00 92.38 181 GLU A C 1
ATOM 1457 O O . GLU A 1 181 ? -6.865 -3.146 18.109 1.00 92.38 181 GLU A O 1
ATOM 1462 N N . ARG A 1 182 ? -8.874 -2.495 18.862 1.00 92.69 182 ARG A N 1
ATOM 1463 C CA . ARG A 1 182 ? -9.623 -3.631 18.294 1.00 92.69 182 ARG A CA 1
ATOM 1464 C C . ARG A 1 182 ? -9.636 -3.621 16.766 1.00 92.69 182 ARG A C 1
ATOM 1466 O O . ARG A 1 182 ? -9.434 -4.672 16.170 1.00 92.69 182 ARG A O 1
ATOM 1473 N N . PHE A 1 183 ? -9.841 -2.461 16.138 1.00 94.94 183 PHE A N 1
ATOM 1474 C CA . PHE A 1 183 ? -9.743 -2.328 14.680 1.00 94.94 183 PHE A CA 1
ATOM 1475 C C . PHE A 1 183 ? -8.330 -2.662 14.189 1.00 94.94 183 PHE A C 1
ATOM 1477 O O . PHE A 1 183 ? -8.158 -3.433 13.252 1.00 94.94 183 PHE A O 1
ATOM 1484 N N . MET A 1 184 ? -7.311 -2.103 14.848 1.00 94.44 184 MET A N 1
ATOM 1485 C CA . MET A 1 184 ? -5.914 -2.360 14.503 1.00 94.44 184 MET A CA 1
ATOM 1486 C C . MET A 1 184 ? -5.566 -3.839 14.652 1.00 94.44 184 MET A C 1
ATOM 1488 O O . MET A 1 184 ? -4.926 -4.391 13.769 1.00 94.44 184 MET A O 1
ATOM 1492 N N . LEU A 1 185 ? -6.029 -4.485 15.725 1.00 93.50 185 LEU A N 1
ATOM 1493 C CA . LEU A 1 185 ? -5.841 -5.916 15.942 1.00 93.50 185 LEU A CA 1
ATOM 1494 C C . LEU A 1 185 ? -6.535 -6.756 14.864 1.00 93.50 185 LEU A C 1
ATOM 1496 O O . LEU A 1 185 ? -5.951 -7.718 14.383 1.00 93.50 185 LEU A O 1
ATOM 1500 N N . HIS A 1 186 ? -7.765 -6.400 14.489 1.00 93.81 186 HIS A N 1
ATOM 1501 C CA . HIS A 1 186 ? -8.534 -7.143 13.492 1.00 93.81 186 HIS A CA 1
ATOM 1502 C C . HIS A 1 186 ? -7.851 -7.153 12.118 1.00 93.81 186 HIS A C 1
ATOM 1504 O O . HIS A 1 186 ? -7.787 -8.200 11.490 1.00 93.81 186 HIS A O 1
ATOM 1510 N N . TYR A 1 187 ? -7.276 -6.022 11.696 1.00 94.25 187 TYR A N 1
ATOM 1511 C CA . TYR A 1 187 ? -6.586 -5.893 10.407 1.00 94.25 187 TYR A CA 1
ATOM 1512 C C . TYR A 1 187 ? -5.057 -6.057 10.495 1.00 94.25 187 TYR A C 1
ATOM 1514 O O . TYR A 1 187 ? -4.344 -5.608 9.593 1.00 94.25 187 TYR A O 1
ATOM 1522 N N . ASP A 1 188 ? -4.553 -6.644 11.587 1.00 92.31 188 ASP A N 1
ATOM 1523 C CA . ASP A 1 188 ? -3.122 -6.847 11.875 1.00 92.31 188 ASP A CA 1
ATOM 1524 C C . ASP A 1 188 ? -2.260 -5.607 11.558 1.00 92.31 188 ASP A C 1
ATOM 1526 O O . ASP A 1 188 ? -1.209 -5.652 10.915 1.00 92.31 188 ASP A O 1
ATOM 1530 N N . ILE A 1 189 ? -2.759 -4.437 11.967 1.00 92.38 189 ILE A N 1
ATOM 1531 C CA . ILE A 1 189 ? -2.052 -3.168 11.825 1.00 92.38 189 ILE A CA 1
ATOM 1532 C C . ILE A 1 189 ? -0.995 -3.112 12.928 1.00 92.38 189 ILE A C 1
ATOM 1534 O O . ILE A 1 189 ? -1.352 -3.067 14.113 1.00 92.38 189 ILE A O 1
ATOM 1538 N N . PRO A 1 190 ? 0.302 -3.068 12.576 1.00 82.12 190 PRO A N 1
ATOM 1539 C CA . PRO A 1 190 ? 1.362 -3.181 13.558 1.00 82.12 190 PRO A CA 1
ATOM 1540 C C . PRO A 1 190 ? 1.312 -2.015 14.548 1.00 82.12 190 PRO A C 1
ATOM 1542 O O . PRO A 1 190 ? 1.254 -0.842 14.186 1.00 82.12 190 PRO A O 1
ATOM 1545 N N . VAL A 1 191 ? 1.380 -2.334 15.839 1.00 76.12 191 VAL A N 1
ATOM 1546 C CA . VAL A 1 191 ? 1.650 -1.344 16.883 1.00 76.12 191 VAL A CA 1
ATOM 1547 C C . VAL A 1 191 ? 3.095 -1.530 17.298 1.00 76.12 191 VAL A C 1
ATOM 1549 O O . VAL A 1 191 ? 3.417 -2.377 18.129 1.00 76.12 191 VAL A O 1
ATOM 1552 N N . GLY A 1 192 ? 3.985 -0.733 16.706 1.00 68.19 192 GLY A N 1
ATOM 1553 C CA . GLY A 1 192 ? 5.384 -0.723 17.118 1.00 68.19 192 GLY A CA 1
ATOM 1554 C C . GLY A 1 192 ? 5.531 -0.444 18.627 1.00 68.19 192 GLY A C 1
ATOM 1555 O O . GLY A 1 192 ? 4.668 0.207 19.228 1.00 68.19 192 GLY A O 1
ATOM 1556 N N . PRO A 1 193 ? 6.643 -0.859 19.257 1.00 62.88 193 PRO A N 1
ATOM 1557 C CA . PRO A 1 193 ? 6.860 -0.710 20.701 1.00 62.88 193 PRO A CA 1
ATOM 1558 C C . PRO A 1 193 ? 6.795 0.749 21.182 1.00 62.88 193 PRO A C 1
ATOM 1560 O O . PRO A 1 193 ? 6.436 1.018 22.327 1.00 62.88 193 PRO A O 1
ATOM 1563 N N . SER A 1 194 ? 7.081 1.705 20.293 1.00 71.19 194 SER A N 1
ATOM 1564 C CA . SER A 1 194 ? 6.983 3.145 20.552 1.00 71.19 194 SER A CA 1
ATOM 1565 C C . SER A 1 194 ? 5.544 3.674 20.630 1.00 71.19 194 SER A C 1
ATOM 1567 O O . SER A 1 194 ? 5.346 4.821 21.024 1.00 71.19 194 SER A O 1
ATOM 1569 N N . LYS A 1 195 ? 4.538 2.876 20.234 1.00 78.75 195 LYS A N 1
ATOM 1570 C CA . LYS A 1 195 ? 3.107 3.237 20.161 1.00 78.75 195 LYS A CA 1
ATOM 1571 C C . LYS A 1 195 ? 2.802 4.456 19.276 1.00 78.75 195 LYS A C 1
ATOM 1573 O O . LYS A 1 195 ? 1.676 4.954 19.279 1.00 78.75 195 LYS A O 1
ATOM 1578 N N . ILE A 1 196 ? 3.773 4.912 18.478 1.00 80.62 196 ILE A N 1
ATOM 1579 C CA . ILE A 1 196 ? 3.667 6.114 17.638 1.00 80.62 196 ILE A CA 1
ATOM 1580 C C . ILE A 1 196 ? 2.549 5.970 16.606 1.00 80.62 196 ILE A C 1
ATOM 1582 O O . ILE A 1 196 ? 1.797 6.921 16.390 1.00 80.62 196 ILE A O 1
ATOM 1586 N N . GLU A 1 197 ? 2.423 4.802 15.978 1.00 81.12 197 GLU A N 1
ATOM 1587 C CA . GLU A 1 197 ? 1.403 4.545 14.957 1.00 81.12 197 GLU A CA 1
ATOM 1588 C C . GLU A 1 197 ? -0.002 4.620 15.554 1.00 81.12 197 GLU A C 1
ATOM 1590 O O . GLU A 1 197 ? -0.824 5.416 15.098 1.00 81.12 197 GLU A O 1
ATOM 1595 N N . ARG A 1 198 ? -0.226 3.925 16.673 1.00 86.94 198 ARG A N 1
ATOM 1596 C CA . ARG A 1 198 ? -1.470 3.997 17.447 1.00 86.94 198 ARG A CA 1
ATOM 1597 C C . ARG A 1 198 ? -1.805 5.427 17.874 1.00 86.94 198 ARG A C 1
ATOM 1599 O O . ARG A 1 198 ? -2.925 5.891 17.679 1.00 86.94 198 ARG A O 1
ATOM 1606 N N . ASP A 1 199 ? -0.849 6.155 18.445 1.00 86.56 199 ASP A N 1
ATOM 1607 C 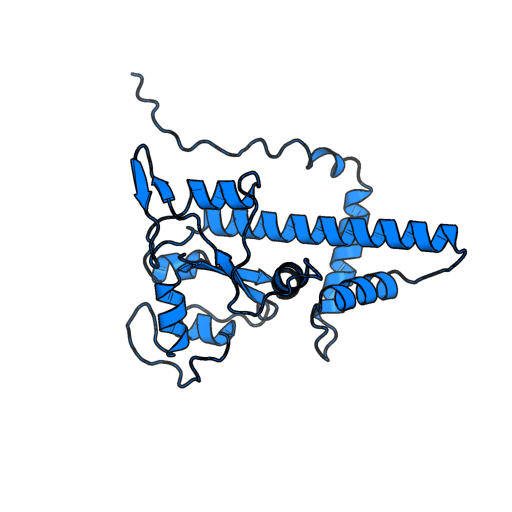CA . ASP A 1 199 ? -1.083 7.524 18.918 1.00 86.56 199 ASP A CA 1
ATOM 1608 C C . ASP A 1 199 ? -1.324 8.507 17.759 1.00 86.56 199 ASP A C 1
ATOM 1610 O O . ASP A 1 199 ? -2.040 9.505 17.913 1.00 86.56 199 ASP A O 1
ATOM 1614 N N . SER A 1 200 ? -0.753 8.232 16.586 1.00 87.19 200 SER A N 1
ATOM 1615 C CA . SER A 1 200 ? -1.002 8.985 15.355 1.00 87.19 200 SER A CA 1
ATOM 1616 C C . SER A 1 200 ? -2.394 8.692 14.804 1.00 87.19 200 SER A C 1
ATOM 1618 O O . SER A 1 200 ? -3.150 9.637 14.581 1.00 87.19 200 SER A O 1
ATOM 1620 N N . LEU A 1 201 ? -2.786 7.419 14.703 1.00 90.31 201 LEU A N 1
ATOM 1621 C CA . LEU A 1 201 ? -4.134 7.016 14.298 1.00 90.31 201 LEU A CA 1
ATOM 1622 C C . LEU A 1 201 ? -5.201 7.528 15.264 1.00 90.31 201 LEU A C 1
ATOM 1624 O O . LEU A 1 201 ? -6.219 8.037 14.817 1.00 90.31 201 LEU A O 1
ATOM 1628 N N . ARG A 1 202 ? -4.954 7.529 16.578 1.00 91.38 202 ARG A N 1
ATOM 1629 C CA . ARG A 1 202 ? -5.866 8.128 17.567 1.00 91.38 202 ARG A CA 1
ATOM 1630 C C . ARG A 1 202 ? -6.099 9.617 17.303 1.00 91.38 202 ARG A C 1
ATOM 1632 O O . ARG A 1 202 ? -7.230 10.098 17.380 1.00 91.38 202 ARG A O 1
ATOM 1639 N N . ARG A 1 203 ? -5.030 10.373 17.021 1.00 90.38 203 ARG A N 1
ATOM 1640 C CA . ARG A 1 203 ? -5.125 11.810 16.699 1.00 90.38 203 ARG A CA 1
ATOM 1641 C C . ARG A 1 203 ? -5.881 12.038 15.391 1.00 90.38 203 ARG A C 1
ATOM 1643 O O . ARG A 1 203 ? -6.699 12.955 15.326 1.00 90.38 203 ARG A O 1
ATOM 1650 N N . LEU A 1 204 ? -5.629 11.204 14.384 1.00 90.62 204 LEU A N 1
ATOM 1651 C CA . LEU A 1 204 ? -6.324 11.248 13.100 1.00 90.62 204 LEU A CA 1
ATOM 1652 C C . LEU A 1 204 ? -7.803 10.884 13.239 1.00 90.62 204 LEU A C 1
ATOM 1654 O O . LEU A 1 204 ? -8.638 11.645 12.772 1.00 90.62 204 LEU A O 1
ATOM 1658 N N . LEU A 1 205 ? -8.138 9.822 13.971 1.00 90.19 205 LEU A N 1
ATOM 1659 C CA . LEU A 1 205 ? -9.513 9.409 14.249 1.00 90.19 205 LEU A CA 1
ATOM 1660 C C . LEU A 1 205 ? -10.309 10.534 14.912 1.00 90.19 205 LEU A C 1
ATOM 1662 O O . LEU A 1 205 ? -11.392 10.871 14.452 1.00 90.19 205 LEU A O 1
ATOM 1666 N N . ASN A 1 206 ? -9.758 11.178 15.946 1.00 88.19 206 ASN A N 1
ATOM 1667 C CA . ASN A 1 206 ? -10.425 12.319 16.579 1.00 88.19 206 ASN A CA 1
ATOM 1668 C C . ASN A 1 206 ? -10.667 13.469 15.587 1.00 88.19 206 ASN A C 1
ATOM 1670 O O . ASN A 1 206 ? -11.730 14.092 15.617 1.00 88.19 206 ASN A O 1
ATOM 1674 N N . ARG A 1 207 ? -9.708 13.733 14.690 1.00 89.50 207 ARG A N 1
ATOM 1675 C CA . ARG A 1 207 ? -9.862 14.731 13.626 1.00 89.50 207 ARG A CA 1
ATOM 1676 C C . ARG A 1 207 ? -10.958 14.320 12.639 1.00 89.50 207 ARG A C 1
ATOM 1678 O O . ARG A 1 207 ? -11.843 15.126 12.375 1.00 89.50 207 ARG A O 1
ATOM 1685 N N . TRP A 1 208 ? -10.939 13.093 12.133 1.00 90.38 208 TRP A N 1
ATOM 1686 C CA . TRP A 1 208 ? -11.932 12.591 11.181 1.00 90.38 208 TRP A CA 1
ATOM 1687 C C . TRP A 1 208 ? -13.335 12.557 11.776 1.00 90.38 208 TRP A C 1
ATOM 1689 O O . TRP A 1 208 ? -14.266 13.009 11.123 1.00 90.38 208 TRP A O 1
ATOM 1699 N N . LEU A 1 209 ? -13.491 12.151 13.038 1.00 85.56 209 LEU A N 1
ATOM 1700 C CA . LEU A 1 209 ? -14.774 12.218 13.740 1.00 85.56 209 LEU A CA 1
ATOM 1701 C C . LEU A 1 209 ? -15.277 13.663 13.833 1.00 85.56 209 LEU A C 1
ATOM 1703 O O . LEU A 1 209 ? -16.422 13.936 13.479 1.00 85.56 209 LEU A O 1
ATOM 1707 N N . SER A 1 210 ? -14.414 14.610 14.217 1.00 82.44 210 SER A N 1
ATOM 1708 C CA . SER A 1 210 ? -14.799 16.028 14.271 1.00 82.44 210 SER A CA 1
ATOM 1709 C C . SER A 1 210 ? -15.183 16.600 12.900 1.00 82.44 210 SER A C 1
ATOM 1711 O O . SER A 1 210 ? -16.061 17.453 12.810 1.00 82.44 210 SER A O 1
ATOM 1713 N N . GLN A 1 211 ? -14.563 16.101 11.828 1.00 80.75 211 GLN A N 1
ATOM 1714 C CA . GLN A 1 211 ? -14.881 16.482 10.456 1.00 80.75 211 GLN A CA 1
ATOM 1715 C C . GLN A 1 211 ? -16.175 15.826 9.963 1.00 80.75 211 GLN A C 1
ATOM 1717 O O . GLN A 1 211 ? -16.984 16.512 9.357 1.00 80.75 211 GLN A O 1
ATOM 1722 N N . SER A 1 212 ? -16.417 14.549 10.271 1.00 65.44 212 SER A N 1
ATOM 1723 C CA . SER A 1 212 ? -17.636 13.818 9.889 1.00 65.44 212 SER A CA 1
ATOM 1724 C C . SER A 1 212 ? -18.913 14.406 10.501 1.00 65.44 212 SER A C 1
ATOM 1726 O O . SER A 1 212 ? -19.976 14.344 9.892 1.00 65.44 212 SER A O 1
ATOM 1728 N N . LEU A 1 213 ? -18.790 15.045 11.670 1.00 54.41 213 LEU A N 1
ATOM 1729 C CA . LEU A 1 213 ? -19.860 15.783 12.346 1.00 54.41 213 LEU A CA 1
ATOM 1730 C C . LEU A 1 213 ? -20.075 17.197 11.766 1.00 54.41 213 LEU A C 1
ATOM 1732 O O . LEU A 1 213 ? -21.014 17.887 12.159 1.00 54.41 213 LEU A O 1
ATOM 1736 N N . SER A 1 214 ? -19.224 17.644 10.835 1.00 46.31 214 SER A N 1
ATOM 1737 C CA . SER A 1 214 ? -19.397 18.900 10.104 1.00 46.31 214 SER A CA 1
ATOM 1738 C C . SER A 1 214 ? -20.280 18.677 8.865 1.00 46.31 214 SER A C 1
ATOM 1740 O O . SER A 1 214 ? -19.980 17.786 8.064 1.00 46.31 214 SER A O 1
ATOM 1742 N N . PRO A 1 215 ? -21.304 19.519 8.607 1.00 41.94 215 PRO A N 1
ATOM 1743 C CA . PRO A 1 215 ? -22.191 19.419 7.433 1.00 41.94 215 PRO A CA 1
ATOM 1744 C C . PRO A 1 215 ? -21.476 19.415 6.067 1.00 41.94 215 PRO A C 1
ATOM 1746 O O . PRO A 1 215 ? -22.074 19.103 5.040 1.00 41.94 215 PRO A O 1
ATOM 1749 N N . SER A 1 216 ? -20.195 19.784 6.044 1.00 44.12 216 SER A N 1
ATOM 1750 C CA . SER A 1 216 ? -19.345 19.841 4.854 1.00 44.12 216 SER A CA 1
ATOM 1751 C C . SER A 1 216 ? -18.789 18.477 4.415 1.00 44.12 216 SER A C 1
ATOM 1753 O O . SER A 1 216 ? -18.541 18.290 3.225 1.00 44.12 216 SER A O 1
ATOM 1755 N N . PHE A 1 217 ? -18.659 17.496 5.315 1.00 40.28 217 PHE A N 1
ATOM 1756 C CA . PHE A 1 217 ? -18.112 16.171 4.978 1.00 40.28 217 PHE A CA 1
ATOM 1757 C C . PHE A 1 217 ? -19.139 15.260 4.293 1.00 40.28 217 PHE A C 1
ATOM 1759 O O . PHE A 1 217 ? -18.784 14.473 3.419 1.00 40.28 217 PHE A O 1
ATOM 1766 N N . ALA A 1 218 ? -20.430 15.451 4.591 1.00 38.00 218 ALA A N 1
ATOM 1767 C CA . ALA A 1 218 ? -21.538 14.780 3.906 1.00 38.00 218 ALA A CA 1
ATOM 1768 C C . ALA A 1 218 ? -21.639 15.127 2.402 1.00 38.00 218 ALA A C 1
ATOM 1770 O O . ALA A 1 218 ? -22.339 14.439 1.666 1.00 38.00 218 ALA A O 1
ATOM 1771 N N . ARG A 1 219 ? -20.936 16.170 1.926 1.00 33.19 219 ARG A N 1
ATOM 1772 C CA . ARG A 1 219 ? -20.886 16.560 0.503 1.00 33.19 219 ARG A CA 1
ATOM 1773 C C . ARG A 1 219 ? -19.690 15.997 -0.269 1.00 33.19 219 ARG A C 1
ATOM 1775 O O . ARG A 1 219 ? -19.718 16.004 -1.497 1.00 33.19 219 ARG A O 1
ATOM 1782 N N . VAL A 1 220 ? -18.660 15.478 0.406 1.00 39.28 220 VAL A N 1
ATOM 1783 C CA . VAL A 1 220 ? -17.479 14.908 -0.276 1.00 39.28 220 VAL A CA 1
ATOM 1784 C C . VAL A 1 220 ? -17.784 13.524 -0.874 1.00 39.28 220 VAL A C 1
ATOM 1786 O O . VAL A 1 220 ? -17.101 13.093 -1.797 1.00 39.28 220 VAL A O 1
ATOM 1789 N N . SER A 1 221 ? -18.866 12.859 -0.448 1.00 34.97 221 SER A N 1
ATOM 1790 C CA . SER A 1 221 ? -19.320 11.592 -1.044 1.00 34.97 221 SER A CA 1
ATOM 1791 C C . SER A 1 221 ? -20.005 11.739 -2.409 1.00 34.97 221 SER A C 1
ATOM 1793 O O . SER A 1 221 ? -20.217 10.725 -3.068 1.00 34.97 221 SER A O 1
ATOM 1795 N N . VAL A 1 222 ? -20.328 12.959 -2.862 1.00 35.59 222 VAL A N 1
ATOM 1796 C CA . VAL A 1 222 ? -21.107 13.168 -4.101 1.00 35.59 222 VAL A CA 1
ATOM 1797 C C . VAL A 1 222 ? -20.374 14.016 -5.153 1.00 35.59 222 VAL A C 1
ATOM 1799 O O . VAL A 1 222 ? -20.657 13.877 -6.337 1.00 35.59 222 VAL A O 1
ATOM 1802 N N . ASN A 1 223 ? -19.365 14.814 -4.780 1.00 30.67 223 ASN A N 1
ATOM 1803 C CA . ASN A 1 223 ? -18.739 15.787 -5.692 1.00 30.67 223 ASN A CA 1
ATOM 1804 C C . ASN A 1 223 ? -17.252 15.517 -6.017 1.00 30.67 223 ASN A C 1
ATOM 1806 O O . ASN A 1 223 ? -16.463 16.454 -6.098 1.00 30.67 223 ASN A O 1
ATOM 1810 N N . ASN A 1 224 ? -16.843 14.266 -6.258 1.00 34.88 224 ASN A N 1
ATOM 1811 C CA . ASN A 1 224 ? -15.585 13.985 -6.985 1.00 34.88 224 ASN A CA 1
ATOM 1812 C C . ASN A 1 224 ? -15.839 14.007 -8.511 1.00 34.88 224 ASN A C 1
ATOM 1814 O O . ASN A 1 224 ? -15.525 13.056 -9.221 1.00 34.88 224 ASN A O 1
ATOM 1818 N N . THR A 1 225 ? -16.449 15.082 -9.019 1.00 38.25 225 THR A N 1
ATOM 1819 C CA . THR A 1 225 ? -16.743 15.274 -10.453 1.00 38.25 225 THR A CA 1
ATOM 1820 C C . THR A 1 225 ? -15.579 15.832 -11.271 1.00 38.25 225 THR A C 1
ATOM 1822 O O . THR A 1 225 ? -15.770 16.110 -12.446 1.00 38.25 225 THR A O 1
ATOM 1825 N N . ASP A 1 226 ? -14.366 15.902 -10.724 1.00 38.03 226 ASP A N 1
ATOM 1826 C CA . ASP A 1 226 ? -13.167 16.241 -11.501 1.00 38.03 226 ASP A CA 1
ATOM 1827 C C . ASP A 1 226 ? -12.299 14.998 -11.730 1.00 38.03 226 ASP A C 1
ATOM 1829 O O . ASP A 1 226 ? -11.122 14.939 -11.384 1.00 38.03 226 ASP A O 1
ATOM 1833 N N . ILE A 1 227 ? -12.901 13.969 -12.332 1.00 39.06 227 ILE A N 1
ATOM 1834 C CA . ILE A 1 227 ? -12.145 13.037 -13.170 1.00 39.06 227 ILE A CA 1
ATOM 1835 C C . ILE A 1 227 ? -12.139 13.669 -14.561 1.00 39.06 227 ILE A C 1
ATOM 1837 O O . ILE A 1 227 ? -13.017 13.418 -15.390 1.00 39.06 227 ILE A O 1
ATOM 1841 N N . THR A 1 228 ? -11.180 14.558 -14.800 1.00 34.81 228 THR A N 1
ATOM 1842 C CA . THR A 1 228 ? -10.955 15.138 -16.121 1.00 34.81 228 THR A CA 1
ATOM 1843 C C . THR A 1 228 ? -10.605 14.017 -17.094 1.00 34.81 228 THR A C 1
ATOM 1845 O O . THR A 1 228 ? -9.554 13.384 -17.009 1.00 34.81 228 THR A O 1
ATOM 1848 N N . ARG A 1 229 ? -11.503 13.771 -18.053 1.00 31.81 229 ARG A N 1
ATOM 1849 C CA . ARG A 1 229 ? -11.170 13.052 -19.282 1.00 31.81 229 ARG A CA 1
ATOM 1850 C C . ARG A 1 229 ? -10.049 13.827 -19.971 1.00 31.81 229 ARG A C 1
ATOM 1852 O O . ARG A 1 229 ? -10.311 14.861 -20.575 1.00 31.81 229 ARG A O 1
ATOM 1859 N N . LEU A 1 230 ? -8.820 13.322 -19.938 1.00 39.31 230 LEU A N 1
ATOM 1860 C CA . LEU A 1 230 ? -7.799 13.721 -20.906 1.00 39.31 230 LEU A CA 1
ATOM 1861 C C . LEU A 1 230 ? -8.077 13.001 -22.234 1.00 39.31 230 LEU A C 1
ATOM 1863 O O . LEU A 1 230 ? -7.305 12.155 -22.666 1.00 39.31 230 LEU A O 1
ATOM 1867 N N . ASN A 1 231 ? -9.204 13.329 -22.871 1.00 34.16 231 ASN A N 1
ATOM 1868 C CA . ASN A 1 231 ? -9.406 13.079 -24.295 1.00 34.16 231 ASN A CA 1
ATOM 1869 C C . ASN A 1 231 ? -9.318 14.433 -24.997 1.00 34.16 231 ASN A C 1
ATOM 1871 O O . ASN A 1 231 ? -9.964 15.392 -24.588 1.00 34.16 231 ASN A O 1
ATOM 1875 N N . GLY A 1 232 ? -8.428 14.511 -25.980 1.00 33.62 232 GLY A N 1
ATOM 1876 C CA . GLY A 1 232 ? -7.874 15.764 -26.468 1.00 33.62 232 GLY A CA 1
ATOM 1877 C C . GLY A 1 232 ? -8.749 16.603 -27.400 1.00 33.62 232 GLY A C 1
ATOM 1878 O O . GLY A 1 232 ? -9.836 16.209 -27.811 1.00 33.62 232 GLY A O 1
ATOM 1879 N N . LYS A 1 233 ? -8.100 17.707 -27.794 1.00 35.16 233 LYS A N 1
ATOM 1880 C CA . LYS A 1 233 ? -8.367 18.663 -28.878 1.00 35.16 233 LYS A CA 1
ATOM 1881 C C . LYS A 1 233 ? -9.505 19.669 -28.683 1.00 35.16 233 LYS A C 1
ATOM 1883 O O . LYS A 1 233 ? -10.658 19.383 -28.969 1.00 35.16 233 LYS A O 1
ATOM 1888 N N . GLU A 1 234 ? -9.098 20.911 -28.436 1.00 30.84 234 GLU A N 1
ATOM 1889 C CA . GLU A 1 234 ? -9.659 22.064 -29.143 1.00 30.84 234 GLU A CA 1
ATOM 1890 C C . GLU A 1 234 ? -8.570 22.620 -30.077 1.00 30.84 234 GLU A C 1
ATOM 1892 O O . GLU A 1 234 ? -7.685 23.367 -29.671 1.00 30.84 234 GLU A O 1
ATOM 1897 N N . GLU A 1 235 ? -8.602 22.183 -31.337 1.00 37.47 235 GLU A N 1
ATOM 1898 C CA . GLU A 1 235 ? -8.277 23.059 -32.464 1.00 37.47 235 GLU A CA 1
ATOM 1899 C C . GLU A 1 235 ? -9.619 23.613 -32.932 1.00 37.47 235 GLU A C 1
ATOM 1901 O O . GLU A 1 235 ? -10.426 22.832 -33.425 1.00 37.47 235 GLU A O 1
ATOM 1906 N N . LEU A 1 236 ? -9.860 24.914 -32.767 1.00 37.44 236 LEU A N 1
ATOM 1907 C CA . LEU A 1 236 ? -10.864 25.686 -33.507 1.00 37.44 236 LEU A CA 1
ATOM 1908 C C . LEU A 1 236 ? -10.499 27.178 -33.413 1.00 37.44 236 LEU A C 1
ATOM 1910 O O . LEU A 1 236 ? -10.965 27.874 -32.518 1.00 37.44 236 LEU A O 1
ATOM 1914 N N . THR A 1 237 ? -9.583 27.610 -34.286 1.00 36.69 237 THR A N 1
ATOM 1915 C CA . THR A 1 237 ? -9.703 28.680 -35.310 1.00 36.69 237 THR A CA 1
ATOM 1916 C C . THR A 1 237 ? -8.318 29.102 -35.768 1.00 36.69 237 THR A C 1
ATOM 1918 O O . THR A 1 237 ? -7.519 29.498 -34.891 1.00 36.69 237 THR A O 1
#

Radius of gyration: 19.94 Å; chains: 1; bounding box: 52×44×63 Å

Organism: NCBI:txid1236504

Foldseek 3Di:
DWKKKAKAFLLLQLCQQQVDVVHRHDQQRAREDDCPDPLLVLLQEFKDQDQLLQCLLQRMAFQVCLQLLLCCAQSHPRDRHDHDHSPDFDFPVSSCRSSVHDDDVVSSRIHIHIHDGDQWHDDQNDIDGDDSRIIGGNVSSVVSNVVSVVVVLVVLVVQLVVVVVVCVVVVHDDDPLRSLVVVCVSSVRDCPPVSPVSVVVSVVNVVVVVVVPDPVVVCVVPPPPPPDPPRDDDPDD

pLDDT: mean 86.43, std 17.75, range [30.67, 98.31]

Secondary structure (DSSP, 8-state):
--EEEEEEEHHHHHHHHHS-TTSPPPTTSPB---TTSHHHHHHHHHEEE--HHHHHHHTEEEHHHHHHHHTTB-TTT--B-----SSSPPPHHHHHHHTTPPP-GGG-SEEEEEEEPPSEEEETTEEEE--TTEEE-HHHHHHHHHHHHHHHHHHHHHHHHHHHHHHHHHT----HHHHHHHHHHHTT----TT-HHHHHHHHHHHHHHHHHTSTTGGGTTT---------------